Protein AF-A0A4Q2XPN9-F1 (afdb_monomer_lite)

Secondary structure (DSSP, 8-state):
-PPPP-PPP-----S--SSHHHHHHHHTTTTS-------TTHHHHHHTGGGGTT--SHHHHHHHHHHHH--GGGHHHHHHHHHHHHHSTTS----TTHHHHHHHHHHHHHHHHHHHHHHHHHH-HHHHHHHHHT-TT-HHHHHHHHHHHHTT-HHHHHHHHHTS-HHHHHHHHHHHHHHHHHH-HHHHHHHHHHH-PPPPSSHHHHHHHHHHHHH-HHHHHHHHHHHHHTT--TTSS-SPPHHHHHHHHHHHHHHHHHH-HHHHHHHHHHS-HHHHHHHHHHHHHHHHHH-GGGGTTTGGGGS--

Radius of gyration: 23.93 Å; chains: 1; bounding box: 49×66×64 Å

pLDDT: mean 77.05, std 22.09, range [27.45, 98.12]

Sequence (305 aa):
MLLPLLAVPLAAVAGYYGGQEQRRHRAAALSGAGSKPGSSVEEHARAAAPALKYASTGHVKKWADRLRNCTVEELPGLFAEIRALWGGPDAPGGGADSDIRTLAIHREHATALRLLCARWAELDAPGGLAFFMKREDGVNGRSWLLTEWALRDPQAAYEAVLKLPEKDRREELFSVGCQLMEEGNKAFLAWFRIARRPFPSGGLEERFWSSFAAEHPDELLALGTEMIGGRKTADGENGPQPGQLDFLYSLLGGTLGEKDMDKALAWAKEQPDTVRGQALTGVLKVLAATAPERIVDHLSLLKPK

Structure (mmCIF, N/CA/C/O backbone):
data_AF-A0A4Q2XPN9-F1
#
_entry.id   AF-A0A4Q2XPN9-F1
#
loop_
_atom_site.group_PDB
_atom_site.id
_atom_site.type_symbol
_atom_site.label_atom_id
_atom_site.label_alt_id
_atom_site.label_comp_id
_atom_site.label_asym_id
_atom_site.label_entity_id
_atom_site.label_seq_id
_atom_site.pdbx_PDB_ins_code
_atom_site.Cartn_x
_atom_site.Cartn_y
_atom_site.Cartn_z
_atom_site.occupancy
_atom_site.B_iso_or_equiv
_atom_site.auth_seq_id
_atom_site.auth_comp_id
_atom_site.auth_asym_id
_atom_site.auth_atom_id
_atom_site.pdbx_PDB_model_num
ATOM 1 N N . MET A 1 1 ? -16.408 46.965 26.802 1.00 40.47 1 MET A N 1
ATOM 2 C CA . MET A 1 1 ? -15.128 46.259 26.585 1.00 40.47 1 MET A CA 1
ATOM 3 C C . MET A 1 1 ? -15.409 45.091 25.656 1.00 40.47 1 MET A C 1
ATOM 5 O O . MET A 1 1 ? -16.028 44.128 26.079 1.00 40.47 1 MET A O 1
ATOM 9 N N . LEU A 1 2 ? -15.099 45.269 24.371 1.00 30.56 2 LEU A N 1
ATOM 10 C CA . LEU A 1 2 ? -15.416 44.358 23.267 1.00 30.56 2 LEU A CA 1
ATOM 11 C C . LEU A 1 2 ? -14.153 43.565 22.896 1.00 30.56 2 LEU A C 1
ATOM 13 O O . LEU A 1 2 ? -13.102 44.164 22.681 1.00 30.56 2 LEU A O 1
ATOM 17 N N . LEU A 1 3 ? -14.267 42.237 22.854 1.00 30.30 3 LEU A N 1
ATOM 18 C CA . LEU A 1 3 ? -13.241 41.296 22.388 1.00 30.30 3 LEU A CA 1
ATOM 19 C C . LEU A 1 3 ? -13.270 41.200 20.851 1.00 30.30 3 LEU A C 1
ATOM 21 O O . LEU A 1 3 ? -14.366 41.105 20.294 1.00 30.30 3 LEU A O 1
ATOM 25 N N . PRO A 1 4 ? -12.121 41.174 20.148 1.00 42.44 4 PRO A N 1
ATOM 26 C CA . PRO A 1 4 ? -12.105 40.940 18.713 1.00 42.44 4 PRO A CA 1
ATOM 27 C C . PRO A 1 4 ? -12.097 39.438 18.390 1.00 42.44 4 PRO A C 1
ATOM 29 O O . PRO A 1 4 ? -11.291 38.666 18.909 1.00 42.44 4 PRO A O 1
ATOM 32 N N . LEU A 1 5 ? -13.008 39.057 17.493 1.00 30.45 5 LEU A N 1
ATOM 33 C CA . LEU A 1 5 ? -13.051 37.787 16.770 1.00 30.45 5 LEU A CA 1
ATOM 34 C C . LEU A 1 5 ? -11.815 37.645 15.868 1.00 30.45 5 LEU A C 1
ATOM 36 O O . LEU A 1 5 ? -11.566 38.495 15.013 1.00 30.45 5 LEU A O 1
ATOM 40 N N . LEU A 1 6 ? -11.072 36.549 16.024 1.00 29.98 6 LEU A N 1
ATOM 41 C CA . LEU A 1 6 ? -10.040 36.122 15.080 1.00 29.98 6 LEU A CA 1
ATOM 42 C C . LEU A 1 6 ? -10.704 35.450 13.873 1.00 29.98 6 LEU A C 1
ATOM 44 O O . LEU A 1 6 ? -11.243 34.350 13.977 1.00 29.98 6 LEU A O 1
ATOM 48 N N . ALA A 1 7 ? -10.647 36.121 12.725 1.00 28.92 7 ALA A N 1
ATOM 49 C CA . ALA A 1 7 ? -10.912 35.529 11.422 1.00 28.92 7 ALA A CA 1
ATOM 50 C C . ALA A 1 7 ? -9.648 34.798 10.937 1.00 28.92 7 ALA A C 1
ATOM 52 O O . ALA A 1 7 ? -8.585 35.405 10.819 1.00 28.92 7 ALA A O 1
ATOM 53 N N . VAL A 1 8 ? -9.764 33.502 10.647 1.00 27.78 8 VAL A N 1
ATOM 54 C CA . VAL A 1 8 ? -8.724 32.712 9.970 1.00 27.78 8 VAL A CA 1
ATOM 55 C C . VAL A 1 8 ? -9.088 32.634 8.483 1.00 27.78 8 VAL A C 1
ATOM 57 O O . VAL A 1 8 ? -10.203 32.212 8.172 1.00 27.78 8 VAL A O 1
ATOM 60 N N . PRO A 1 9 ? -8.209 33.030 7.545 1.00 28.83 9 PRO A N 1
ATOM 61 C CA . PRO A 1 9 ? -8.523 32.950 6.126 1.00 28.83 9 PRO A CA 1
ATOM 62 C C . PRO A 1 9 ? -8.357 31.518 5.593 1.00 28.83 9 PRO A C 1
ATOM 64 O O . PRO A 1 9 ? -7.280 30.926 5.654 1.00 28.83 9 PRO A O 1
ATOM 67 N N . LEU A 1 10 ? -9.441 30.984 5.021 1.00 29.36 10 LEU A N 1
ATOM 68 C CA . LEU A 1 10 ? -9.455 29.810 4.146 1.00 29.36 10 LEU A CA 1
ATOM 69 C C . LEU A 1 10 ? -8.810 30.178 2.800 1.00 29.36 10 LEU A C 1
ATOM 71 O O . LEU A 1 10 ? -9.461 30.764 1.939 1.00 29.36 10 LEU A O 1
ATOM 75 N N . ALA A 1 11 ? -7.540 29.827 2.606 1.00 27.45 11 ALA A N 1
ATOM 76 C CA . ALA A 1 11 ? -6.900 29.863 1.291 1.00 27.45 11 ALA A CA 1
ATOM 77 C C . ALA A 1 11 ? -5.681 28.927 1.243 1.00 27.45 11 ALA A C 1
ATOM 79 O O . ALA A 1 11 ? -4.551 29.392 1.311 1.00 27.45 11 ALA A O 1
ATOM 80 N N . ALA A 1 12 ? -5.904 27.609 1.144 1.00 29.64 12 ALA A N 1
ATOM 81 C CA . ALA A 1 12 ? -4.873 26.644 0.729 1.00 29.64 12 ALA A CA 1
ATOM 82 C C . ALA A 1 12 ? -5.453 25.245 0.423 1.00 29.64 12 ALA A C 1
ATOM 84 O O . ALA A 1 12 ? -5.064 24.270 1.053 1.00 29.64 12 ALA A O 1
ATOM 85 N N . VAL A 1 13 ? -6.377 25.110 -0.538 1.00 28.31 13 VAL A N 1
ATOM 86 C CA . VAL A 1 13 ? -6.649 23.809 -1.193 1.00 28.31 13 VAL A CA 1
ATOM 87 C C . VAL A 1 13 ? -7.021 24.052 -2.658 1.00 28.31 13 VAL A C 1
ATOM 89 O O . VAL A 1 13 ? -8.176 23.958 -3.059 1.00 28.31 13 VAL A O 1
ATOM 92 N N . ALA A 1 14 ? -6.030 24.399 -3.473 1.00 29.47 14 ALA A N 1
ATOM 93 C CA . ALA A 1 14 ? -6.155 24.396 -4.926 1.00 29.47 14 ALA A CA 1
ATOM 94 C C . ALA A 1 14 ? -4.912 23.715 -5.500 1.00 29.47 14 ALA A C 1
ATOM 96 O O . ALA A 1 14 ? -3.869 24.341 -5.651 1.00 29.47 14 ALA A O 1
ATOM 97 N N . GLY A 1 15 ? -5.012 22.407 -5.751 1.00 33.25 15 GLY A N 1
ATOM 98 C CA . GLY A 1 15 ? -3.938 21.664 -6.406 1.00 33.25 15 GLY A CA 1
ATOM 99 C C . GLY A 1 15 ? -3.902 20.165 -6.134 1.00 33.25 15 GLY A C 1
ATOM 100 O O . GLY A 1 15 ? -2.848 19.686 -5.752 1.00 33.25 15 GLY A O 1
ATOM 101 N N . TYR A 1 16 ? -5.007 19.423 -6.310 1.00 39.94 16 TYR A N 1
ATOM 102 C CA . TYR A 1 16 ? -4.955 17.981 -6.631 1.00 39.94 16 TYR A CA 1
ATOM 103 C C . TYR A 1 16 ? -6.349 17.435 -7.012 1.00 39.94 16 TYR A C 1
ATOM 105 O O . TYR A 1 16 ? -7.045 16.845 -6.192 1.00 39.94 16 TYR A O 1
ATOM 113 N N . TYR A 1 17 ? -6.802 17.661 -8.252 1.00 31.09 17 TYR A N 1
ATOM 114 C CA . TYR A 1 17 ? -8.148 17.254 -8.716 1.00 31.09 17 TYR A CA 1
ATOM 115 C C . TYR A 1 17 ? -8.166 16.115 -9.758 1.00 31.09 17 TYR A C 1
ATOM 117 O O . TYR A 1 17 ? -9.176 15.893 -10.415 1.00 31.09 17 TYR A O 1
ATOM 125 N N . GLY A 1 18 ? -7.086 15.339 -9.903 1.00 35.91 18 GLY A N 1
ATOM 126 C CA . GLY A 1 18 ? -7.001 14.293 -10.940 1.00 35.91 18 GLY A CA 1
ATOM 127 C C . GLY A 1 18 ? -7.663 12.939 -10.621 1.00 35.91 18 GLY A C 1
ATOM 128 O O . GLY A 1 18 ? -7.982 12.196 -11.544 1.00 35.91 18 GLY A O 1
ATOM 129 N N . GLY A 1 19 ? -7.872 12.591 -9.344 1.00 36.09 19 GLY A N 1
ATOM 130 C CA . GLY A 1 19 ? -8.179 11.202 -8.946 1.00 36.09 19 GLY A CA 1
ATOM 131 C C . GLY A 1 19 ? -9.662 10.831 -8.776 1.00 36.09 19 GLY A C 1
ATOM 132 O O . GLY A 1 19 ? -9.997 9.649 -8.721 1.00 36.09 19 GLY A O 1
ATOM 133 N N . GLN A 1 20 ? -10.574 11.804 -8.675 1.00 36.50 20 GLN A N 1
ATOM 134 C CA . GLN A 1 20 ? -11.993 11.545 -8.359 1.00 36.50 20 GLN A CA 1
ATOM 135 C C . GLN A 1 20 ? -12.825 11.130 -9.589 1.00 36.50 20 GLN A C 1
ATOM 137 O O . GLN A 1 20 ? -13.663 10.232 -9.486 1.00 36.50 20 GLN A O 1
ATOM 142 N N . GLU A 1 21 ? -12.562 11.693 -10.775 1.00 35.84 21 GLU A N 1
ATOM 143 C CA . GLU A 1 21 ? -13.269 11.299 -12.009 1.00 35.84 21 GLU A CA 1
ATOM 144 C C . GLU A 1 21 ? -12.933 9.865 -12.456 1.00 35.84 21 GLU A C 1
ATOM 146 O O . GLU A 1 21 ? -13.802 9.151 -12.960 1.00 35.84 21 GLU A O 1
ATOM 151 N N . GLN A 1 22 ? -11.713 9.385 -12.182 1.00 43.25 22 GLN A N 1
ATOM 152 C CA . GLN A 1 22 ? -11.304 8.003 -12.469 1.00 43.25 22 GLN A CA 1
ATOM 153 C C . GLN A 1 22 ? -12.163 6.956 -11.736 1.00 43.25 22 GLN A C 1
ATOM 155 O O . GLN A 1 22 ? -12.438 5.893 -12.298 1.00 43.25 22 GLN A O 1
ATOM 160 N N . ARG A 1 23 ? -12.631 7.247 -10.512 1.00 48.97 23 ARG A N 1
ATOM 161 C CA . ARG A 1 23 ? -13.399 6.289 -9.694 1.00 48.97 23 ARG A CA 1
ATOM 162 C C . ARG A 1 23 ? -14.824 6.090 -10.212 1.00 48.97 23 ARG A C 1
ATOM 164 O O . ARG A 1 23 ? -15.303 4.957 -10.264 1.00 48.97 23 ARG A O 1
ATOM 171 N N . ARG A 1 24 ? -15.474 7.160 -10.688 1.00 39.53 24 ARG A N 1
ATOM 172 C CA . ARG A 1 24 ? -16.847 7.096 -11.229 1.00 39.53 24 ARG A CA 1
ATOM 173 C C . ARG A 1 24 ? -16.938 6.269 -12.513 1.00 39.53 24 ARG A C 1
ATOM 175 O O . ARG A 1 24 ? -17.888 5.511 -12.682 1.00 39.53 24 ARG A O 1
ATOM 182 N N . HIS A 1 25 ? -15.932 6.343 -13.386 1.00 35.69 25 HIS A N 1
ATOM 183 C CA . HIS A 1 25 ? -15.928 5.571 -14.633 1.00 35.69 25 HIS A CA 1
ATOM 184 C C . HIS A 1 25 ? -15.565 4.088 -14.447 1.00 35.69 25 HIS A C 1
ATOM 186 O O . HIS A 1 25 ? -15.980 3.260 -15.256 1.00 35.69 25 HIS A O 1
ATOM 192 N N . ARG A 1 26 ? -14.825 3.729 -13.387 1.00 39.72 26 ARG A N 1
ATOM 193 C CA . ARG A 1 26 ? -14.411 2.339 -13.116 1.00 39.72 26 ARG A CA 1
ATOM 194 C C . ARG A 1 26 ? -15.532 1.512 -12.471 1.00 39.72 26 ARG A C 1
ATOM 196 O O . ARG A 1 26 ? -15.719 0.362 -12.855 1.00 39.72 26 ARG A O 1
ATOM 203 N N . ALA A 1 27 ? -16.332 2.113 -11.584 1.00 34.59 27 ALA A N 1
ATOM 204 C CA . ALA A 1 27 ? -17.493 1.455 -10.972 1.00 34.59 27 ALA A CA 1
ATOM 205 C C . ALA A 1 27 ? -18.595 1.107 -11.996 1.00 34.59 27 ALA A C 1
ATOM 207 O O . ALA A 1 27 ? -19.228 0.061 -11.891 1.00 34.59 27 ALA A O 1
ATOM 208 N N . ALA A 1 28 ? -18.773 1.932 -13.034 1.00 37.09 28 ALA A N 1
ATOM 209 C CA . ALA A 1 28 ? -19.749 1.681 -14.097 1.00 37.09 28 ALA A CA 1
ATOM 210 C C . ALA A 1 28 ? -19.346 0.548 -15.066 1.00 37.09 28 ALA A C 1
ATOM 212 O O . ALA A 1 28 ? -20.206 -0.019 -15.730 1.00 37.09 28 ALA A O 1
ATOM 213 N N . ALA A 1 29 ? -18.055 0.205 -15.158 1.00 38.19 29 ALA A N 1
ATOM 214 C CA . ALA A 1 29 ? -17.559 -0.822 -16.080 1.00 38.19 29 ALA A CA 1
ATOM 215 C C . ALA A 1 29 ? -17.595 -2.248 -15.494 1.00 38.19 29 ALA A C 1
ATOM 217 O O . ALA A 1 29 ? -17.576 -3.219 -16.246 1.00 38.19 29 ALA A O 1
ATOM 218 N N . LEU A 1 30 ? -17.651 -2.388 -14.165 1.00 35.84 30 LEU A N 1
ATOM 219 C CA . LEU A 1 30 ? -17.586 -3.684 -13.475 1.00 35.84 30 LEU A CA 1
ATOM 220 C C . LEU A 1 30 ? -18.955 -4.354 -13.264 1.00 35.84 30 LEU A C 1
ATOM 222 O O . LEU A 1 30 ? -19.002 -5.507 -12.849 1.00 35.84 30 LEU A O 1
ATOM 226 N N . SER A 1 31 ? -20.068 -3.690 -13.590 1.00 40.16 31 SER A N 1
ATOM 227 C CA . SER A 1 31 ? -21.420 -4.245 -13.417 1.00 40.16 31 SER A CA 1
ATOM 228 C C . SER A 1 31 ? -21.893 -5.166 -14.556 1.00 40.16 31 SER A C 1
ATOM 230 O O . SER A 1 31 ? -23.024 -5.644 -14.504 1.00 40.16 31 SER A O 1
ATOM 232 N N . GLY A 1 32 ? -21.068 -5.432 -15.582 1.00 37.50 32 GLY A N 1
ATOM 233 C CA . GLY A 1 32 ? -21.545 -6.023 -16.843 1.00 37.50 32 GLY A CA 1
ATOM 234 C C . GLY A 1 32 ? -20.889 -7.308 -17.365 1.00 37.50 32 GLY A C 1
ATOM 235 O O . GLY A 1 32 ? -21.309 -7.774 -18.420 1.00 37.50 32 GLY A O 1
ATOM 236 N N . ALA A 1 33 ? -19.881 -7.901 -16.716 1.00 37.88 33 ALA A N 1
ATOM 237 C CA . ALA A 1 33 ? -19.099 -8.977 -17.348 1.00 37.88 33 ALA A CA 1
ATOM 238 C C . ALA A 1 33 ? -19.219 -10.336 -16.633 1.00 37.88 33 ALA A C 1
ATOM 240 O O . ALA A 1 33 ? -18.539 -10.598 -15.644 1.00 37.88 33 ALA A O 1
ATOM 241 N N . GLY A 1 34 ? -20.067 -11.216 -17.178 1.00 35.12 34 GLY A N 1
ATOM 242 C CA . GLY A 1 34 ? -20.094 -12.648 -16.863 1.00 35.12 34 GLY A CA 1
ATOM 243 C C . GLY A 1 34 ? -18.869 -13.374 -17.433 1.00 35.12 34 GLY A C 1
ATOM 244 O O . GLY A 1 34 ? -18.470 -13.142 -18.575 1.00 35.12 34 GLY A O 1
ATOM 245 N N . SER A 1 35 ? -18.261 -14.237 -16.622 1.00 34.03 35 SER A N 1
ATOM 246 C CA . SER A 1 35 ? -16.961 -14.866 -16.860 1.00 34.03 35 SER A CA 1
ATOM 247 C C . SER A 1 35 ? -17.031 -16.137 -17.723 1.00 34.03 35 SER A C 1
ATOM 249 O O . SER A 1 35 ? -17.883 -17.005 -17.533 1.00 34.03 35 SER A O 1
ATOM 251 N N . LYS A 1 36 ? -16.067 -16.280 -18.643 1.00 35.94 36 LYS A N 1
ATOM 252 C CA . LYS A 1 36 ? -15.624 -17.566 -19.210 1.00 35.94 36 LYS A CA 1
ATOM 253 C C . LYS A 1 36 ? -14.143 -17.771 -18.862 1.00 35.94 36 LYS A C 1
ATOM 255 O O . LYS A 1 36 ? -13.391 -16.804 -18.954 1.00 35.94 36 LYS A O 1
ATOM 260 N N . PRO A 1 37 ? -13.708 -18.991 -18.501 1.00 36.41 37 PRO A N 1
ATOM 261 C CA . PRO A 1 37 ? -12.323 -19.254 -18.135 1.00 36.41 37 PRO A CA 1
ATOM 262 C C . PRO A 1 37 ? -11.489 -19.612 -19.373 1.00 36.41 37 PRO A C 1
ATOM 264 O O . PRO A 1 37 ? -11.788 -20.582 -20.068 1.00 36.41 37 PRO A O 1
ATOM 267 N N . GLY A 1 38 ? -10.429 -18.845 -19.635 1.00 37.62 38 GLY A N 1
ATOM 268 C CA . GLY A 1 38 ? -9.402 -19.211 -20.611 1.00 37.62 38 GLY A CA 1
ATOM 269 C C . GLY A 1 38 ? -8.515 -18.046 -21.058 1.00 37.62 38 GLY A C 1
ATOM 270 O O . GLY A 1 38 ? -8.958 -17.222 -21.851 1.00 37.62 38 GLY A O 1
ATOM 271 N N . SER A 1 39 ? -7.247 -18.078 -20.616 1.00 36.88 39 SER A N 1
ATOM 272 C CA . SER A 1 39 ? -6.033 -17.389 -21.126 1.00 36.88 39 SER A CA 1
ATOM 273 C C . SER A 1 39 ? -5.390 -16.337 -20.199 1.00 36.88 39 SER A C 1
ATOM 275 O O . SER A 1 39 ? -5.505 -15.127 -20.364 1.00 36.88 39 SER A O 1
ATOM 277 N N . SER A 1 40 ? -4.576 -16.818 -19.253 1.00 47.22 40 SER A N 1
ATOM 278 C CA . SER A 1 40 ? -3.873 -15.994 -18.261 1.00 47.22 40 SER A CA 1
ATOM 279 C C . SER A 1 40 ? -2.688 -15.179 -18.801 1.00 47.22 40 SER A C 1
ATOM 281 O O . SER A 1 40 ? -2.001 -14.565 -18.005 1.00 47.22 40 SER A O 1
ATOM 283 N N . VAL A 1 41 ? -2.396 -15.140 -20.101 1.00 37.28 41 VAL A N 1
ATOM 284 C CA . VAL A 1 41 ? -1.283 -14.318 -20.634 1.00 37.28 41 VAL A CA 1
ATOM 285 C C . VAL A 1 41 ? -1.818 -13.106 -21.397 1.00 37.28 41 VAL A C 1
ATOM 287 O O . VAL A 1 41 ? -1.389 -11.981 -21.151 1.00 37.28 41 VAL A O 1
ATOM 290 N N . GLU A 1 42 ? -2.844 -13.295 -22.229 1.00 36.34 42 GLU A N 1
ATOM 291 C CA . GLU A 1 42 ? -3.541 -12.184 -22.891 1.00 36.34 42 GLU A CA 1
ATOM 292 C C . GLU A 1 42 ? -4.360 -11.342 -21.905 1.00 36.34 42 GLU A C 1
ATOM 294 O O . GLU A 1 42 ? -4.462 -10.125 -22.065 1.00 36.34 42 GLU A O 1
ATOM 299 N N . GLU A 1 43 ? -4.896 -11.956 -20.846 1.00 40.22 43 GLU A N 1
ATOM 300 C CA . GLU A 1 43 ? -5.648 -11.248 -19.808 1.00 40.22 43 GLU A CA 1
ATOM 301 C C . GLU A 1 43 ? -4.750 -10.316 -18.973 1.00 40.22 43 GLU A C 1
ATOM 303 O O . GLU A 1 43 ? -5.153 -9.194 -18.664 1.00 40.22 43 GLU A O 1
ATOM 308 N N . HIS A 1 44 ? -3.493 -10.705 -18.716 1.00 36.75 44 HIS A N 1
ATOM 309 C CA . HIS A 1 44 ? -2.519 -9.858 -18.013 1.00 36.75 44 HIS A CA 1
ATOM 310 C C . HIS A 1 44 ? -1.966 -8.741 -18.915 1.00 36.75 44 HIS A C 1
ATOM 312 O O . HIS A 1 44 ? -1.881 -7.595 -18.475 1.00 36.75 44 HIS A O 1
ATOM 318 N N . ALA A 1 45 ? -1.708 -9.015 -20.201 1.00 34.91 45 ALA A N 1
ATOM 319 C CA . ALA A 1 45 ? -1.350 -7.972 -21.172 1.00 34.91 45 ALA A CA 1
ATOM 320 C C . ALA A 1 45 ? -2.493 -6.952 -21.382 1.00 34.91 45 ALA A C 1
ATOM 322 O O . ALA A 1 45 ? -2.255 -5.757 -21.574 1.00 34.91 45 ALA A O 1
ATOM 323 N N . ARG A 1 46 ? -3.756 -7.396 -21.293 1.00 39.97 46 ARG A N 1
ATOM 324 C CA . ARG A 1 46 ? -4.942 -6.525 -21.342 1.00 39.97 46 ARG A CA 1
ATOM 325 C C . ARG A 1 46 ? -5.150 -5.752 -20.027 1.00 39.97 46 ARG A C 1
ATOM 327 O O . ARG A 1 46 ? -5.653 -4.631 -20.074 1.00 39.97 46 ARG A O 1
ATOM 334 N N . ALA A 1 47 ? -4.709 -6.281 -18.883 1.00 39.41 47 ALA A N 1
ATOM 335 C CA . ALA A 1 47 ? -4.738 -5.594 -17.588 1.00 39.41 47 ALA A CA 1
ATOM 336 C C . ALA A 1 47 ? -3.715 -4.444 -17.468 1.00 39.41 47 ALA A C 1
ATOM 338 O O . ALA A 1 47 ? -3.961 -3.513 -16.705 1.00 39.41 47 ALA A O 1
ATOM 339 N N . ALA A 1 48 ? -2.637 -4.443 -18.264 1.00 39.09 48 ALA A N 1
ATOM 340 C CA . ALA A 1 48 ? -1.689 -3.323 -18.376 1.00 39.09 48 ALA A CA 1
ATOM 341 C C . ALA A 1 48 ? -2.219 -2.135 -19.221 1.00 39.09 48 ALA A C 1
ATOM 343 O O . ALA A 1 48 ? -1.649 -1.042 -19.221 1.00 39.09 48 ALA A O 1
ATOM 344 N N . ALA A 1 49 ? -3.346 -2.306 -19.924 1.00 37.12 49 ALA A N 1
ATOM 345 C CA . ALA A 1 49 ? -3.942 -1.288 -20.794 1.00 37.12 49 ALA A CA 1
ATOM 346 C C . ALA A 1 49 ? -4.396 0.035 -20.120 1.00 37.12 49 ALA A C 1
ATOM 348 O O . ALA A 1 49 ? -4.385 1.061 -20.807 1.00 37.12 49 ALA A O 1
ATOM 349 N N . PRO A 1 50 ? -4.783 0.104 -18.826 1.00 42.28 50 PRO A N 1
ATOM 350 C CA . PRO A 1 50 ? -5.178 1.363 -18.189 1.00 42.28 50 PRO A CA 1
ATOM 351 C C . PRO A 1 50 ? -4.051 2.406 -18.132 1.00 42.28 50 PRO A C 1
ATOM 353 O O . PRO A 1 50 ? -4.334 3.596 -18.278 1.00 42.28 50 PRO A O 1
ATOM 356 N N . ALA A 1 51 ? -2.787 1.976 -18.022 1.00 43.06 51 ALA A N 1
ATOM 357 C CA . ALA A 1 51 ? -1.621 2.868 -18.020 1.00 43.06 51 ALA A CA 1
ATOM 358 C C . ALA A 1 51 ? -1.432 3.612 -19.361 1.00 43.06 51 ALA A C 1
ATOM 360 O O . ALA A 1 51 ? -0.821 4.678 -19.410 1.00 43.06 51 ALA A O 1
ATOM 361 N N . LEU A 1 52 ? -2.016 3.100 -20.451 1.00 44.75 52 LEU A N 1
ATOM 362 C CA . LEU A 1 52 ? -1.901 3.658 -21.803 1.00 44.75 52 LEU A CA 1
ATOM 363 C C . LEU A 1 52 ? -2.973 4.704 -22.153 1.00 44.75 52 LEU A C 1
ATOM 365 O O . LEU A 1 52 ? -2.870 5.361 -23.189 1.00 44.75 52 LEU A O 1
ATOM 369 N N . LYS A 1 53 ? -4.001 4.893 -21.314 1.00 45.28 53 LYS A N 1
ATOM 370 C CA . LYS A 1 53 ? -5.163 5.748 -21.635 1.00 45.28 53 LYS A CA 1
ATOM 371 C C . LYS A 1 53 ? -4.866 7.260 -21.592 1.00 45.28 53 LYS A C 1
ATOM 373 O O . LYS A 1 53 ? -5.695 8.049 -22.035 1.00 45.28 53 LYS A O 1
ATOM 378 N N . TYR A 1 54 ? -3.695 7.667 -21.095 1.00 46.19 54 TYR A N 1
ATOM 379 C CA . TYR A 1 54 ? -3.323 9.073 -20.847 1.00 46.19 54 TYR A CA 1
ATOM 380 C C . TYR A 1 54 ? -2.311 9.661 -21.846 1.00 46.19 54 TYR A C 1
ATOM 382 O O . TYR A 1 54 ? -1.847 10.786 -21.680 1.00 46.19 54 TYR A O 1
ATOM 390 N N . ALA A 1 55 ? -1.994 8.923 -22.907 1.00 48.31 55 ALA A N 1
ATOM 391 C CA . ALA A 1 55 ? -1.066 9.311 -23.962 1.00 48.31 55 ALA A CA 1
ATOM 392 C C . ALA A 1 55 ? -1.723 10.249 -25.001 1.00 48.31 55 ALA A C 1
ATOM 394 O O . ALA A 1 55 ? -2.089 9.806 -26.088 1.00 48.31 55 ALA A O 1
ATOM 395 N N . SER A 1 56 ? -1.916 11.536 -24.690 1.00 49.41 56 SER A N 1
ATOM 396 C CA . SER A 1 56 ? -2.564 12.490 -25.617 1.00 49.41 56 SER A CA 1
ATOM 397 C C . SER A 1 56 ? -1.642 13.068 -26.700 1.00 49.41 56 SER A C 1
ATOM 399 O O . SER A 1 56 ? -2.103 13.849 -27.529 1.00 49.41 56 SER A O 1
ATOM 401 N N . THR A 1 57 ? -0.361 12.688 -26.743 1.00 64.19 57 THR A N 1
ATOM 402 C CA . THR A 1 57 ? 0.562 13.080 -27.818 1.00 64.19 57 THR A CA 1
ATOM 403 C C . THR A 1 57 ? 0.919 11.883 -28.697 1.00 64.19 57 THR A C 1
ATOM 405 O O . THR A 1 57 ? 1.096 10.758 -28.223 1.00 64.19 57 THR A O 1
ATOM 408 N N . GLY A 1 58 ? 1.032 12.106 -30.013 1.00 72.31 58 GLY A N 1
ATOM 409 C CA . GLY A 1 58 ? 1.390 11.053 -30.977 1.00 72.31 58 GLY A CA 1
ATOM 410 C C . GLY A 1 58 ? 2.709 10.339 -30.645 1.00 72.31 58 GLY A C 1
ATOM 411 O O . GLY A 1 58 ? 2.878 9.170 -30.989 1.00 72.31 58 GLY A O 1
ATOM 412 N N . HIS A 1 59 ? 3.606 11.006 -29.909 1.00 72.69 59 HIS A N 1
ATOM 413 C CA . HIS A 1 59 ? 4.863 10.442 -29.425 1.00 72.69 59 HIS A CA 1
ATOM 414 C C . HIS A 1 59 ? 4.648 9.309 -28.417 1.00 72.69 59 HIS A C 1
ATOM 416 O O . HIS A 1 59 ? 5.194 8.226 -28.614 1.00 72.69 59 HIS A O 1
ATOM 422 N N . VAL A 1 60 ? 3.817 9.501 -27.384 1.00 75.12 60 VAL A N 1
ATOM 423 C CA . VAL A 1 60 ? 3.585 8.457 -26.368 1.00 75.12 60 VAL A CA 1
ATOM 424 C C . VAL A 1 60 ? 2.898 7.236 -26.986 1.00 75.12 60 VAL A C 1
ATOM 426 O O . VAL A 1 60 ? 3.251 6.105 -26.659 1.00 75.12 60 VAL A O 1
ATOM 429 N N . LYS A 1 61 ? 1.986 7.433 -27.949 1.00 80.31 61 LYS A N 1
ATOM 430 C CA . LYS A 1 61 ? 1.377 6.319 -28.693 1.00 80.31 61 LYS A CA 1
ATOM 431 C C . LYS A 1 61 ? 2.417 5.518 -29.487 1.00 80.31 61 LYS A C 1
ATOM 433 O O . LYS A 1 61 ? 2.450 4.297 -29.373 1.00 80.31 61 LYS A O 1
ATOM 438 N N . LYS A 1 62 ? 3.295 6.196 -30.237 1.00 83.75 62 LYS A N 1
ATOM 439 C CA . LYS A 1 62 ? 4.388 5.545 -30.981 1.00 83.75 62 LYS A CA 1
ATOM 440 C C . LYS A 1 62 ? 5.310 4.755 -30.044 1.00 83.75 62 LYS A C 1
ATOM 442 O O . LYS A 1 62 ? 5.709 3.640 -30.371 1.00 83.75 62 LYS A O 1
ATOM 447 N N . TRP A 1 63 ? 5.616 5.313 -28.873 1.00 83.62 63 TRP A N 1
ATOM 448 C CA . TRP A 1 63 ? 6.405 4.637 -27.843 1.00 83.62 63 TRP A CA 1
ATOM 449 C C . TRP A 1 63 ? 5.707 3.404 -27.287 1.00 83.62 63 TRP A C 1
ATOM 451 O O . TRP A 1 63 ? 6.323 2.348 -27.212 1.00 83.62 63 TRP A O 1
ATOM 461 N N . ALA A 1 64 ? 4.423 3.511 -26.962 1.00 81.25 64 ALA A N 1
ATOM 462 C CA . ALA A 1 64 ? 3.625 2.381 -26.516 1.00 81.25 64 ALA A CA 1
ATOM 463 C C . ALA A 1 64 ? 3.593 1.244 -27.548 1.00 81.25 64 ALA A C 1
ATOM 465 O O . ALA A 1 64 ? 3.759 0.081 -27.188 1.00 81.25 64 ALA A O 1
ATOM 466 N N . ASP A 1 65 ? 3.413 1.571 -28.831 1.00 85.94 65 ASP A N 1
ATOM 467 C CA . ASP A 1 65 ? 3.439 0.592 -29.924 1.00 85.94 65 ASP A CA 1
ATOM 468 C C . ASP A 1 65 ? 4.797 -0.107 -30.039 1.00 85.94 65 ASP A C 1
ATOM 470 O O . ASP A 1 65 ? 4.855 -1.323 -30.229 1.00 85.94 65 ASP A O 1
ATOM 474 N N . ARG A 1 66 ? 5.893 0.638 -29.878 1.00 89.62 66 ARG A N 1
ATOM 475 C CA . ARG A 1 66 ? 7.242 0.069 -29.915 1.00 89.62 66 ARG A CA 1
ATOM 476 C C . ARG A 1 66 ? 7.541 -0.785 -28.684 1.00 89.62 66 ARG A C 1
ATOM 478 O O . ARG A 1 66 ? 8.019 -1.902 -28.835 1.00 89.62 66 ARG A O 1
ATOM 485 N N . LEU A 1 67 ? 7.200 -0.306 -27.487 1.00 87.69 67 LEU A N 1
ATOM 486 C CA . LEU A 1 67 ? 7.386 -1.038 -26.230 1.00 87.69 67 LEU A CA 1
ATOM 487 C C . LEU A 1 67 ? 6.601 -2.353 -26.211 1.00 87.69 67 LEU A C 1
ATOM 489 O O . LEU A 1 67 ? 7.110 -3.355 -25.720 1.00 87.69 67 LEU A O 1
ATOM 493 N N . ARG A 1 68 ? 5.402 -2.388 -26.804 1.00 86.81 68 ARG A N 1
ATOM 494 C CA . ARG A 1 68 ? 4.617 -3.625 -26.931 1.00 86.81 68 ARG A CA 1
ATOM 495 C C . ARG A 1 68 ? 5.338 -4.735 -27.692 1.00 86.81 68 ARG A C 1
ATOM 497 O O . ARG A 1 68 ? 5.151 -5.902 -27.366 1.00 86.81 68 ARG A O 1
ATOM 504 N N . ASN A 1 69 ? 6.137 -4.370 -28.690 1.00 89.25 69 ASN A N 1
ATOM 505 C CA . ASN A 1 69 ? 6.775 -5.322 -29.597 1.00 89.25 69 ASN A CA 1
ATOM 506 C C . ASN A 1 69 ? 8.266 -5.524 -29.317 1.00 89.25 69 ASN A C 1
ATOM 508 O O . ASN A 1 69 ? 8.896 -6.319 -30.005 1.00 89.25 69 ASN A O 1
ATOM 512 N N . CYS A 1 70 ? 8.828 -4.817 -28.333 1.00 90.06 70 CYS A N 1
ATOM 513 C CA . CYS A 1 70 ? 10.256 -4.894 -28.065 1.00 90.06 70 CYS A CA 1
ATOM 514 C C . CYS A 1 70 ? 10.659 -6.163 -27.304 1.00 90.06 70 CYS A C 1
ATOM 516 O O . CYS A 1 70 ? 9.867 -6.703 -26.510 1.00 90.06 70 CYS A O 1
ATOM 518 N N . THR A 1 71 ? 11.896 -6.601 -27.544 1.00 93.50 71 THR A N 1
ATOM 519 C CA . THR A 1 71 ? 12.574 -7.670 -26.796 1.00 93.50 71 THR A CA 1
ATOM 520 C C . THR A 1 71 ? 13.352 -7.106 -25.604 1.00 93.50 71 THR A C 1
ATOM 522 O O . THR A 1 71 ? 13.540 -5.894 -25.487 1.00 93.50 71 THR A O 1
ATOM 525 N N . VAL A 1 72 ? 13.820 -7.979 -24.704 1.00 89.50 72 VAL A N 1
ATOM 526 C CA . VAL A 1 72 ? 14.604 -7.574 -23.522 1.00 89.50 72 VAL A CA 1
ATOM 527 C C . VAL A 1 72 ? 15.885 -6.838 -23.926 1.00 89.50 72 VAL A C 1
ATOM 529 O O . VAL A 1 72 ? 16.246 -5.834 -23.315 1.00 89.50 72 VAL A O 1
ATOM 532 N N . GLU A 1 73 ? 16.540 -7.288 -24.996 1.00 93.75 73 GLU A N 1
ATOM 533 C CA . GLU A 1 73 ? 17.793 -6.726 -25.506 1.00 93.75 73 GLU A CA 1
ATOM 534 C C . GLU A 1 73 ? 17.623 -5.296 -26.040 1.00 93.75 73 GLU A C 1
ATOM 536 O O . GLU A 1 73 ? 18.565 -4.502 -26.012 1.00 93.75 73 GLU A O 1
ATOM 541 N N . GLU A 1 74 ? 16.421 -4.944 -26.499 1.00 92.06 74 GLU A N 1
ATOM 542 C CA . GLU A 1 74 ? 16.112 -3.619 -27.041 1.00 92.06 74 GLU A CA 1
ATOM 543 C C . GLU A 1 74 ? 15.788 -2.592 -25.944 1.00 92.06 74 GLU A C 1
ATOM 545 O O . GLU A 1 74 ? 15.932 -1.385 -26.165 1.00 92.06 74 GLU A O 1
ATOM 550 N N . LEU A 1 75 ? 15.385 -3.038 -24.748 1.00 89.19 75 LEU A N 1
ATOM 551 C CA . LEU A 1 75 ? 14.919 -2.163 -23.668 1.00 89.19 75 LEU A CA 1
ATOM 552 C C . LEU A 1 75 ? 15.948 -1.106 -23.220 1.00 89.19 75 LEU A C 1
ATOM 554 O O . LEU A 1 75 ? 15.551 0.053 -23.053 1.00 89.19 75 LEU A O 1
ATOM 558 N N . PRO A 1 76 ? 17.253 -1.417 -23.052 1.00 90.94 76 PRO A N 1
ATOM 559 C CA . PRO A 1 76 ? 18.252 -0.398 -22.729 1.00 90.94 76 PRO A CA 1
ATOM 560 C C . PRO A 1 76 ? 18.381 0.676 -23.819 1.00 90.94 76 PRO A C 1
ATOM 562 O O . PRO A 1 76 ? 18.557 1.856 -23.505 1.00 90.94 76 PRO A O 1
ATOM 565 N N . GLY A 1 77 ? 18.254 0.284 -25.092 1.00 87.44 77 GLY A N 1
ATOM 566 C CA . GLY A 1 77 ? 18.263 1.202 -26.232 1.00 87.44 77 GLY A CA 1
ATOM 567 C C . GLY A 1 77 ? 17.048 2.129 -26.223 1.00 87.44 77 GLY A C 1
ATOM 568 O O . GLY A 1 77 ? 17.199 3.343 -26.335 1.00 87.44 77 GLY A O 1
ATOM 569 N N . LEU A 1 78 ? 15.853 1.581 -25.975 1.00 87.50 78 LEU A N 1
ATOM 570 C CA . LEU A 1 78 ? 14.624 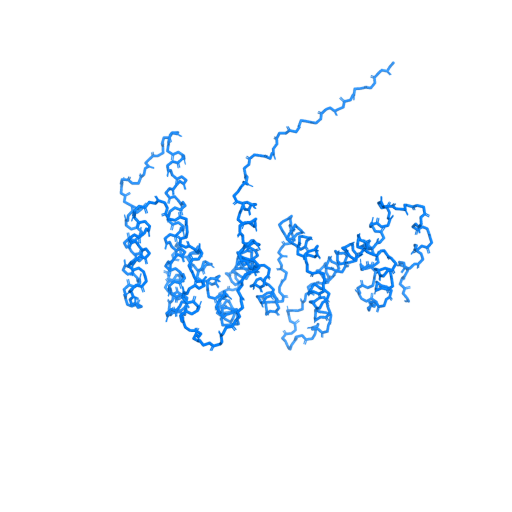2.373 -25.843 1.00 87.50 78 LEU A CA 1
ATOM 571 C C . LEU A 1 78 ? 14.702 3.362 -24.679 1.00 87.50 78 LEU A C 1
ATOM 573 O O . LEU A 1 78 ? 14.281 4.506 -24.826 1.00 87.50 78 LEU A O 1
ATOM 577 N N . PHE A 1 79 ? 15.281 2.961 -23.544 1.00 86.25 79 PHE A N 1
ATOM 578 C CA . PHE A 1 79 ? 15.528 3.882 -22.434 1.00 86.25 79 PHE A CA 1
ATOM 579 C C . PHE A 1 79 ? 16.455 5.033 -22.844 1.00 86.25 79 PHE A C 1
ATOM 581 O O . PHE A 1 79 ? 16.170 6.193 -22.541 1.00 86.25 79 PHE A O 1
ATOM 588 N N . ALA A 1 80 ? 17.558 4.731 -23.537 1.00 86.06 80 ALA A N 1
ATOM 589 C CA . ALA A 1 80 ? 18.501 5.745 -24.000 1.00 86.06 80 ALA A CA 1
ATOM 590 C C . ALA A 1 80 ? 17.841 6.731 -24.974 1.00 86.06 80 ALA A C 1
ATOM 592 O O . ALA A 1 80 ? 18.066 7.934 -24.867 1.00 86.06 80 ALA A O 1
ATOM 593 N N . GLU A 1 81 ? 16.985 6.242 -25.870 1.00 86.75 81 GLU A N 1
ATOM 594 C CA . GLU A 1 81 ? 16.212 7.081 -26.782 1.00 86.75 81 GLU A CA 1
ATOM 595 C C . GLU A 1 81 ? 15.172 7.947 -26.058 1.00 86.75 81 GLU A C 1
ATOM 597 O O . GLU A 1 81 ? 15.090 9.145 -26.333 1.00 86.75 81 GLU A O 1
ATOM 602 N N . ILE A 1 82 ? 14.417 7.377 -25.105 1.00 83.62 82 ILE A N 1
ATOM 603 C CA . ILE A 1 82 ? 13.501 8.144 -24.247 1.00 83.62 82 ILE A CA 1
ATOM 604 C C . ILE A 1 82 ? 14.293 9.258 -23.563 1.00 83.62 82 ILE A C 1
ATOM 606 O O . ILE A 1 82 ? 13.902 10.415 -23.633 1.00 83.62 82 ILE A O 1
ATOM 610 N N . ARG A 1 83 ? 15.452 8.950 -22.974 1.00 81.31 83 ARG A N 1
ATOM 611 C CA . ARG A 1 83 ? 16.294 9.959 -22.326 1.00 81.31 83 ARG A CA 1
ATOM 612 C C . ARG A 1 83 ? 16.797 11.022 -23.308 1.00 81.31 83 ARG A C 1
ATOM 614 O O . ARG A 1 83 ? 16.766 12.203 -22.977 1.00 81.31 83 ARG A O 1
ATOM 621 N N . ALA A 1 84 ? 17.267 10.623 -24.488 1.00 83.69 84 ALA A N 1
ATOM 622 C CA . ALA A 1 84 ? 17.827 11.534 -25.486 1.00 83.69 84 ALA A CA 1
ATOM 623 C C . ALA A 1 84 ? 16.794 12.548 -25.995 1.00 83.69 84 ALA A C 1
ATOM 625 O O . ALA A 1 84 ? 17.133 13.712 -26.188 1.00 83.69 84 ALA A O 1
ATOM 626 N N . LEU A 1 85 ? 15.531 12.133 -26.138 1.00 76.44 85 LEU A N 1
ATOM 627 C CA . LEU A 1 85 ? 14.434 13.027 -26.518 1.00 76.44 85 LEU A CA 1
ATOM 628 C C . LEU A 1 85 ? 14.195 14.160 -25.510 1.00 76.44 85 LEU A C 1
ATOM 630 O O . LEU A 1 85 ? 13.683 15.206 -25.896 1.00 76.44 85 LEU A O 1
ATOM 634 N N . TRP A 1 86 ? 14.563 13.965 -24.242 1.00 72.12 86 TRP A N 1
ATOM 635 C CA . TRP A 1 86 ? 14.216 14.889 -23.158 1.00 72.12 86 TRP A CA 1
ATOM 636 C C . TRP A 1 86 ? 15.426 15.533 -22.465 1.00 72.12 86 TRP A C 1
ATOM 638 O O . TRP A 1 86 ? 15.253 16.492 -21.720 1.00 72.12 86 TRP A O 1
ATOM 648 N N . GLY A 1 87 ? 16.640 15.026 -22.703 1.00 66.62 87 GLY A N 1
ATOM 649 C CA . GLY A 1 87 ? 17.900 15.540 -22.147 1.00 66.62 87 GLY A CA 1
ATOM 650 C C . GLY A 1 87 ? 18.773 16.318 -23.138 1.00 66.62 87 GLY A C 1
ATOM 651 O O . GLY A 1 87 ? 19.916 16.631 -22.810 1.00 66.62 87 GLY A O 1
ATOM 652 N N . GLY A 1 88 ? 18.284 16.580 -24.353 1.00 66.56 88 GLY A N 1
ATOM 653 C CA . GLY A 1 88 ? 19.014 17.351 -25.361 1.00 66.56 88 GLY A CA 1
ATOM 654 C C . GLY A 1 88 ? 19.166 18.838 -24.995 1.00 66.56 88 GLY A C 1
ATOM 655 O O . GLY A 1 88 ? 18.397 19.350 -24.184 1.00 66.56 88 GLY A O 1
ATOM 656 N N . PRO A 1 89 ? 20.124 19.557 -25.612 1.00 52.41 89 PRO A N 1
ATOM 657 C CA . PRO A 1 89 ? 20.343 20.996 -25.403 1.00 52.41 89 PRO A CA 1
ATOM 658 C C . PRO A 1 89 ? 19.126 21.875 -25.752 1.00 52.41 89 PRO A C 1
ATOM 660 O O . PRO A 1 89 ? 19.068 23.020 -25.318 1.00 52.41 89 PRO A O 1
ATOM 663 N N . ASP A 1 90 ? 18.146 21.325 -26.476 1.00 54.34 90 ASP A N 1
ATOM 664 C CA . ASP A 1 90 ? 16.863 21.964 -26.794 1.00 54.34 90 ASP A CA 1
ATOM 665 C C . ASP A 1 90 ? 15.770 21.722 -25.730 1.00 54.34 90 ASP A C 1
ATOM 667 O O . ASP A 1 90 ? 14.613 22.105 -25.930 1.00 54.34 90 ASP A O 1
ATOM 671 N N . ALA A 1 91 ? 16.092 21.078 -24.598 1.00 58.69 91 ALA A N 1
ATOM 672 C CA . ALA A 1 91 ? 15.171 20.980 -23.468 1.00 58.69 91 ALA A CA 1
ATOM 673 C C . ALA A 1 91 ? 14.776 22.404 -23.022 1.00 58.69 91 ALA A C 1
ATOM 675 O O . ALA A 1 91 ? 15.656 23.253 -22.861 1.00 58.69 91 ALA A O 1
ATOM 676 N N . PRO A 1 92 ? 13.472 22.707 -22.867 1.00 54.72 92 PRO A N 1
ATOM 677 C CA . PRO A 1 92 ? 12.995 24.080 -22.743 1.00 54.72 92 PRO A CA 1
ATOM 678 C C . PRO A 1 92 ? 13.651 24.801 -21.561 1.00 54.72 92 PRO A C 1
ATOM 680 O O . PRO A 1 92 ? 13.402 24.487 -20.400 1.00 54.72 92 PRO A O 1
ATOM 683 N N . GLY A 1 93 ? 14.502 25.778 -21.882 1.00 48.66 93 GLY A N 1
ATOM 684 C CA . GLY A 1 93 ? 15.152 26.660 -20.918 1.00 48.66 93 GLY A CA 1
ATOM 685 C C . GLY A 1 93 ? 14.143 27.548 -20.181 1.00 48.66 93 GLY A C 1
ATOM 686 O O . GLY A 1 93 ? 13.192 28.060 -20.775 1.00 48.66 93 GLY A O 1
ATOM 687 N N . GLY A 1 94 ? 14.361 27.716 -18.875 1.00 46.78 94 GLY A N 1
ATOM 688 C CA . GLY A 1 94 ? 13.437 28.320 -17.909 1.00 46.78 94 GLY A CA 1
ATOM 689 C C . GLY A 1 94 ? 13.066 29.791 -18.133 1.00 46.78 94 GLY A C 1
ATOM 690 O O . GLY A 1 94 ? 13.708 30.688 -17.593 1.00 46.78 94 GLY A O 1
ATOM 691 N N . GLY A 1 95 ? 11.968 30.035 -18.852 1.00 53.69 95 GLY A N 1
ATOM 692 C CA . GLY A 1 95 ? 11.161 31.264 -18.759 1.00 53.69 95 GLY A CA 1
ATOM 693 C C . GLY A 1 95 ? 9.834 31.017 -18.022 1.00 53.69 95 GLY A C 1
ATOM 694 O O . GLY A 1 95 ? 9.427 29.877 -17.876 1.00 53.69 95 GLY A O 1
ATOM 695 N N . ALA A 1 96 ? 9.105 32.041 -17.575 1.00 54.28 96 ALA A N 1
ATOM 696 C CA . ALA A 1 96 ? 7.855 31.853 -16.808 1.00 54.28 96 ALA A CA 1
ATOM 697 C C . ALA A 1 96 ? 6.715 31.138 -17.586 1.00 54.28 96 ALA A C 1
ATOM 699 O O . ALA A 1 96 ? 5.907 30.436 -16.988 1.00 54.28 96 ALA A O 1
ATOM 700 N N . ASP A 1 97 ? 6.692 31.221 -18.924 1.00 54.97 97 ASP A N 1
ATOM 701 C CA . ASP A 1 97 ? 5.815 30.399 -19.791 1.00 54.97 97 ASP A CA 1
ATOM 702 C C . ASP A 1 97 ? 6.320 28.949 -19.969 1.00 54.97 97 ASP A C 1
ATOM 704 O O . ASP A 1 97 ? 5.651 28.104 -20.575 1.00 54.97 97 ASP A O 1
ATOM 708 N N . SER A 1 98 ? 7.509 28.635 -19.444 1.00 58.09 98 SER A N 1
ATOM 709 C CA . SER A 1 98 ? 8.064 27.282 -19.441 1.00 58.09 98 SER A CA 1
ATOM 710 C C . SER A 1 98 ? 7.373 26.385 -18.423 1.00 58.09 98 SER A C 1
ATOM 712 O O . SER A 1 98 ? 7.354 25.187 -18.646 1.00 58.09 98 SER A O 1
ATOM 714 N N . ASP A 1 99 ? 6.713 26.902 -17.385 1.00 65.62 99 ASP A N 1
ATOM 715 C CA . ASP A 1 99 ? 6.233 26.055 -16.285 1.00 65.62 99 ASP A CA 1
ATOM 716 C C . ASP A 1 99 ? 5.165 25.044 -16.735 1.00 65.62 99 ASP A C 1
ATOM 718 O O . ASP A 1 99 ? 5.257 23.857 -16.425 1.00 65.62 99 ASP A O 1
ATOM 722 N N . ILE A 1 100 ? 4.193 25.458 -17.557 1.00 66.12 100 ILE A N 1
ATOM 723 C CA . ILE A 1 100 ? 3.146 24.546 -18.059 1.00 66.12 100 ILE A CA 1
ATOM 724 C C . ILE A 1 100 ? 3.729 23.521 -19.044 1.00 66.12 100 ILE A C 1
ATOM 726 O O . ILE A 1 100 ? 3.377 22.339 -18.994 1.00 66.12 100 ILE A O 1
ATOM 730 N N . ARG A 1 101 ? 4.632 23.951 -19.935 1.00 66.00 101 ARG A N 1
ATOM 731 C CA . ARG A 1 101 ? 5.271 23.051 -20.912 1.00 66.00 101 ARG A CA 1
ATOM 732 C C . ARG A 1 101 ? 6.220 22.072 -20.228 1.00 66.00 101 ARG A C 1
ATOM 734 O O . ARG A 1 101 ? 6.177 20.885 -20.528 1.00 66.00 101 ARG A O 1
ATOM 741 N N . THR A 1 102 ? 7.007 22.545 -19.274 1.00 71.00 102 THR A N 1
ATOM 742 C CA . THR A 1 102 ? 7.917 21.752 -18.446 1.00 71.00 102 THR A CA 1
ATOM 743 C C . THR A 1 102 ? 7.141 20.708 -17.644 1.00 71.00 102 THR A C 1
ATOM 745 O O . THR A 1 102 ? 7.502 19.534 -17.668 1.00 71.00 102 THR A O 1
ATOM 748 N N . LEU A 1 103 ? 6.001 21.065 -17.039 1.00 72.50 103 LEU A N 1
ATOM 749 C CA . LEU A 1 103 ? 5.129 20.099 -16.356 1.00 72.50 103 LEU A CA 1
ATOM 750 C C . LEU A 1 103 ? 4.547 19.037 -17.302 1.00 72.50 103 LEU A C 1
ATOM 752 O O . LEU A 1 103 ? 4.525 17.853 -16.955 1.00 72.50 103 LEU A O 1
ATOM 756 N N . ALA A 1 104 ? 4.093 19.430 -18.497 1.00 74.50 104 ALA A N 1
ATOM 757 C CA . ALA A 1 104 ? 3.592 18.485 -19.496 1.00 74.50 104 ALA A CA 1
ATOM 758 C C . ALA A 1 104 ? 4.689 17.502 -19.943 1.00 74.50 104 ALA A C 1
ATOM 760 O O . ALA 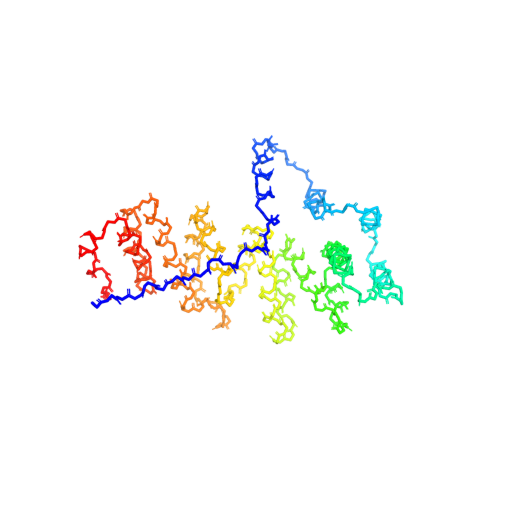A 1 104 ? 4.460 16.294 -19.973 1.00 74.50 104 ALA A O 1
ATOM 761 N N . ILE A 1 105 ? 5.900 18.007 -20.187 1.00 74.31 105 ILE A N 1
ATOM 762 C CA . ILE A 1 105 ? 7.075 17.205 -20.548 1.00 74.31 105 ILE A CA 1
ATOM 763 C C . ILE A 1 105 ? 7.450 16.235 -19.426 1.00 74.31 105 ILE A C 1
ATOM 765 O O . ILE A 1 105 ? 7.654 15.048 -19.681 1.00 74.31 105 ILE A O 1
ATOM 769 N N . HIS A 1 106 ? 7.476 16.693 -18.173 1.00 79.00 106 HIS A N 1
ATOM 770 C CA . HIS A 1 106 ? 7.740 15.816 -17.033 1.00 79.00 106 HIS A CA 1
ATOM 771 C C . HIS A 1 106 ? 6.696 14.706 -16.907 1.00 79.00 106 HIS A C 1
ATOM 773 O O . HIS A 1 106 ? 7.053 13.560 -16.628 1.00 79.00 106 HIS A O 1
ATOM 779 N N . ARG A 1 107 ? 5.420 15.014 -17.163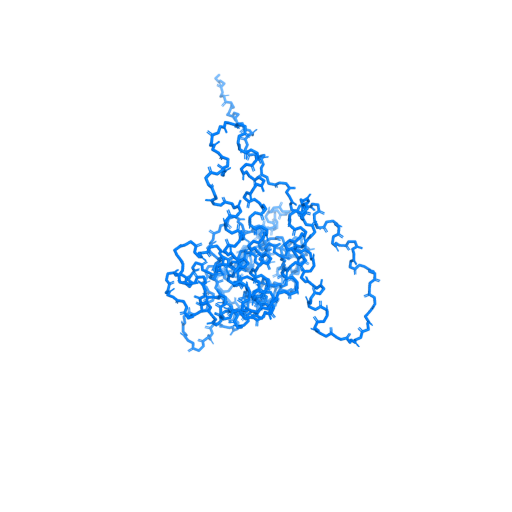 1.00 79.94 107 ARG A N 1
ATOM 780 C CA . ARG A 1 107 ? 4.346 14.017 -17.156 1.00 79.94 107 ARG A CA 1
ATOM 781 C C . ARG A 1 107 ? 4.504 12.994 -18.282 1.00 79.94 107 ARG A C 1
ATOM 783 O O . ARG A 1 107 ? 4.320 11.800 -18.042 1.00 79.94 107 ARG A O 1
ATOM 790 N N . GLU A 1 108 ? 4.846 13.432 -19.491 1.00 81.50 108 GLU A N 1
ATOM 791 C CA . GLU A 1 108 ? 5.094 12.533 -20.625 1.00 81.50 108 GLU A CA 1
ATOM 792 C C . GLU A 1 108 ? 6.309 11.638 -20.379 1.00 81.50 108 GLU A C 1
ATOM 794 O O . GLU A 1 108 ? 6.230 10.428 -20.593 1.00 81.50 108 GLU A O 1
ATOM 799 N N . HIS A 1 109 ? 7.394 12.202 -19.848 1.00 82.44 109 HIS A N 1
ATOM 800 C CA . HIS A 1 109 ? 8.585 11.451 -19.471 1.00 82.44 109 HIS A CA 1
ATOM 801 C C . HIS A 1 109 ? 8.282 10.406 -18.391 1.00 82.44 109 HIS A C 1
ATOM 803 O O . HIS A 1 109 ? 8.635 9.237 -18.553 1.00 82.44 109 HIS A O 1
ATOM 809 N N . ALA A 1 110 ? 7.567 10.793 -17.329 1.00 86.06 110 ALA A N 1
ATOM 810 C CA . ALA A 1 110 ? 7.142 9.867 -16.284 1.00 86.06 110 ALA A CA 1
ATOM 811 C C . ALA A 1 110 ? 6.271 8.735 -16.849 1.00 86.06 110 ALA A C 1
ATOM 813 O O . ALA A 1 110 ? 6.461 7.572 -16.505 1.00 86.06 110 ALA A O 1
ATOM 814 N N . THR A 1 111 ? 5.367 9.059 -17.779 1.00 86.81 111 THR A N 1
ATOM 815 C CA . THR A 1 111 ? 4.516 8.064 -18.448 1.00 86.81 111 THR A CA 1
ATOM 816 C C . THR A 1 111 ? 5.345 7.094 -19.290 1.00 86.81 111 THR A C 1
ATOM 818 O O . THR A 1 111 ? 5.174 5.884 -19.173 1.00 86.81 111 THR A O 1
ATOM 821 N N . ALA A 1 112 ? 6.267 7.596 -20.117 1.00 86.12 112 ALA A N 1
ATOM 822 C CA . ALA A 1 112 ? 7.115 6.760 -20.965 1.00 86.12 112 ALA A CA 1
ATOM 823 C C . ALA A 1 112 ? 8.022 5.837 -20.139 1.00 86.12 112 ALA A C 1
ATOM 825 O O . ALA A 1 112 ? 8.116 4.644 -20.432 1.00 86.12 112 ALA A O 1
ATOM 826 N N . LEU A 1 113 ? 8.642 6.367 -19.080 1.00 89.00 113 LEU A N 1
ATOM 827 C CA . LEU A 1 113 ? 9.478 5.567 -18.192 1.00 89.00 113 LEU A CA 1
ATOM 828 C C . LEU A 1 113 ? 8.650 4.524 -17.439 1.00 89.00 113 LEU A C 1
ATOM 830 O O . LEU A 1 113 ? 9.076 3.379 -17.338 1.00 89.00 113 LEU A O 1
ATOM 834 N N . ARG A 1 114 ? 7.443 4.868 -16.984 1.00 91.19 114 ARG A N 1
ATOM 835 C CA . ARG A 1 114 ? 6.549 3.897 -16.351 1.00 91.19 114 ARG A CA 1
ATOM 836 C C . ARG A 1 114 ? 6.140 2.770 -17.303 1.00 91.19 114 ARG A C 1
ATOM 838 O O . ARG A 1 114 ? 6.171 1.612 -16.901 1.00 91.19 114 ARG A O 1
ATOM 845 N N . LEU A 1 115 ? 5.818 3.074 -18.564 1.00 90.81 115 LEU A N 1
ATOM 846 C CA . LEU A 1 115 ? 5.520 2.050 -19.578 1.00 90.81 115 LEU A CA 1
ATOM 847 C C . LEU A 1 115 ? 6.723 1.140 -19.841 1.00 90.81 115 LEU A C 1
ATOM 849 O O . LEU A 1 115 ? 6.563 -0.070 -19.994 1.00 90.81 115 LEU A O 1
ATOM 853 N N . LEU A 1 116 ? 7.929 1.709 -19.866 1.00 92.12 116 LEU A N 1
ATOM 854 C CA . LEU A 1 116 ? 9.153 0.929 -19.962 1.00 92.12 116 LEU A CA 1
ATOM 855 C C . LEU A 1 116 ? 9.323 0.021 -18.733 1.00 92.12 116 LEU A C 1
ATOM 857 O O . LEU A 1 116 ? 9.564 -1.169 -18.901 1.00 92.12 116 LEU A O 1
ATOM 861 N N . CYS A 1 117 ? 9.160 0.542 -17.515 1.00 95.50 117 CYS A N 1
ATOM 862 C CA . CYS A 1 117 ? 9.227 -0.243 -16.280 1.00 95.50 117 CYS A CA 1
ATOM 863 C C . CYS A 1 117 ? 8.190 -1.374 -16.261 1.00 95.50 117 CYS A C 1
ATOM 865 O O . CYS A 1 117 ? 8.530 -2.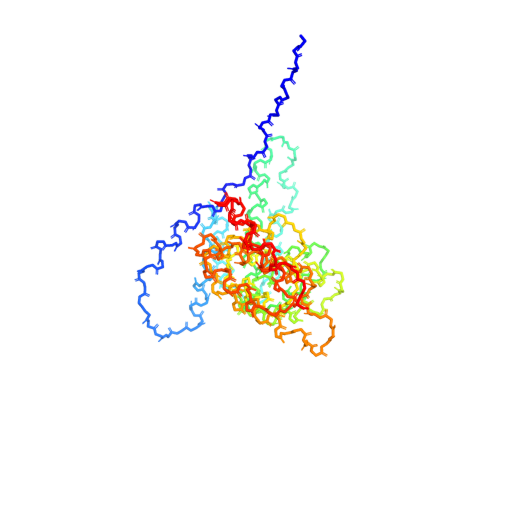494 -15.897 1.00 95.50 117 CYS A O 1
ATOM 867 N N . ALA A 1 118 ? 6.964 -1.119 -16.724 1.00 94.94 118 ALA A N 1
ATOM 868 C CA . ALA A 1 118 ? 5.940 -2.148 -16.883 1.00 94.94 118 ALA A CA 1
ATOM 869 C C . ALA A 1 118 ? 6.393 -3.248 -17.851 1.00 94.94 118 ALA A C 1
ATOM 871 O O . ALA A 1 118 ? 6.222 -4.432 -17.569 1.00 94.94 118 ALA A O 1
ATOM 872 N N . ARG A 1 119 ? 7.038 -2.869 -18.960 1.00 93.69 119 ARG A N 1
ATOM 873 C CA . ARG A 1 119 ? 7.559 -3.829 -19.934 1.00 93.69 119 ARG A CA 1
ATOM 874 C C . ARG A 1 119 ? 8.722 -4.657 -19.387 1.00 93.69 119 ARG A C 1
ATOM 876 O O . ARG A 1 119 ? 8.755 -5.864 -19.604 1.00 93.69 119 ARG A O 1
ATOM 883 N N . TRP A 1 120 ? 9.647 -4.042 -18.653 1.00 96.44 120 TRP A N 1
ATOM 884 C CA . TRP A 1 120 ? 10.687 -4.786 -17.935 1.00 96.44 120 TRP A CA 1
ATOM 885 C C . TRP A 1 120 ? 10.073 -5.728 -16.901 1.00 96.44 120 TRP A C 1
ATOM 887 O O . TRP A 1 120 ? 10.472 -6.882 -16.849 1.00 96.44 120 TRP A O 1
ATOM 897 N N . ALA A 1 121 ? 9.078 -5.285 -16.127 1.00 97.00 121 ALA A N 1
ATOM 898 C CA . ALA A 1 121 ? 8.403 -6.133 -15.148 1.00 97.00 121 ALA A CA 1
ATOM 899 C C . ALA A 1 121 ? 7.745 -7.373 -15.784 1.00 97.00 121 ALA A C 1
ATOM 901 O O . ALA A 1 121 ? 7.666 -8.417 -15.144 1.00 97.00 121 ALA A O 1
ATOM 902 N N . GLU A 1 122 ? 7.284 -7.267 -17.035 1.00 95.12 122 GLU A N 1
ATOM 903 C CA . GLU A 1 122 ? 6.727 -8.390 -17.802 1.00 95.12 122 GLU A CA 1
ATOM 904 C C . GLU A 1 122 ? 7.787 -9.350 -18.340 1.00 95.12 122 GLU A C 1
ATOM 906 O O . GLU A 1 122 ? 7.555 -10.557 -18.355 1.00 95.12 122 GLU A O 1
ATOM 911 N N . LEU A 1 123 ? 8.907 -8.821 -18.839 1.00 95.38 123 LEU A N 1
ATOM 912 C CA . LEU A 1 123 ? 9.880 -9.615 -19.590 1.00 95.38 123 LEU A CA 1
ATOM 913 C C . LEU A 1 123 ? 11.078 -10.079 -18.753 1.00 95.38 123 LEU A C 1
ATOM 915 O O . LEU A 1 123 ? 11.514 -11.216 -18.901 1.00 95.38 123 LEU A O 1
ATOM 919 N N . ASP A 1 124 ? 11.632 -9.198 -17.918 1.00 97.62 124 ASP A N 1
ATOM 920 C CA . ASP A 1 124 ? 12.850 -9.434 -17.133 1.00 97.62 124 ASP A CA 1
ATOM 921 C C . ASP A 1 124 ? 12.971 -8.427 -15.970 1.00 97.62 124 ASP A C 1
ATOM 923 O O . ASP A 1 124 ? 13.812 -7.523 -15.958 1.00 97.62 124 ASP A O 1
ATOM 927 N N . ALA A 1 125 ? 12.104 -8.551 -14.965 1.00 97.62 125 ALA A N 1
ATOM 928 C CA . ALA A 1 125 ? 12.124 -7.645 -13.819 1.00 97.62 125 ALA A CA 1
ATOM 929 C C . ALA A 1 125 ? 13.481 -7.633 -13.066 1.00 97.62 125 ALA A C 1
ATOM 931 O O . ALA A 1 125 ? 13.962 -6.539 -12.740 1.00 97.62 125 ALA A O 1
ATOM 932 N N . PRO A 1 126 ? 14.159 -8.784 -12.831 1.00 98.12 126 PRO A N 1
ATOM 933 C CA . PRO A 1 126 ? 15.493 -8.803 -12.229 1.00 98.12 126 PRO A CA 1
ATOM 934 C C . PRO A 1 126 ? 16.542 -8.039 -13.046 1.00 98.12 126 PRO A C 1
ATOM 936 O O . PRO A 1 126 ? 17.311 -7.261 -12.470 1.00 98.12 126 PRO A O 1
ATOM 939 N N . GLY A 1 127 ? 16.565 -8.212 -14.372 1.00 96.94 127 GLY A N 1
ATOM 940 C CA . GLY A 1 127 ? 17.453 -7.448 -15.244 1.00 96.94 127 GLY A CA 1
ATOM 941 C C . GLY A 1 127 ? 17.178 -5.949 -15.166 1.00 96.94 127 GLY A C 1
ATOM 942 O O . GLY A 1 127 ? 18.118 -5.151 -15.143 1.00 96.94 127 GLY A O 1
ATOM 943 N N . GLY A 1 128 ? 15.905 -5.556 -15.055 1.00 96.81 128 GLY A N 1
ATOM 944 C CA . GLY A 1 128 ? 15.504 -4.145 -14.996 1.00 96.81 128 GLY A CA 1
ATOM 945 C C . GLY A 1 128 ? 15.968 -3.488 -13.723 1.00 96.81 128 GLY A C 1
ATOM 946 O O . GLY A 1 128 ? 16.488 -2.370 -13.733 1.00 96.81 128 GLY A O 1
ATOM 947 N N . LEU A 1 129 ? 15.857 -4.229 -12.625 1.00 97.75 129 LEU A N 1
ATOM 948 C CA . LEU A 1 129 ? 16.335 -3.782 -11.337 1.00 97.75 129 LEU A CA 1
ATOM 949 C C . LEU A 1 129 ? 17.855 -3.613 -11.383 1.00 97.75 129 LEU A C 1
ATOM 951 O O . LEU A 1 129 ? 18.362 -2.553 -11.018 1.00 97.75 129 LEU A O 1
ATOM 955 N N . ALA A 1 130 ? 18.577 -4.600 -11.924 1.00 97.06 130 ALA A N 1
ATOM 956 C CA . ALA A 1 130 ? 20.024 -4.519 -12.100 1.00 97.06 130 ALA A CA 1
ATOM 957 C C . ALA A 1 130 ? 20.447 -3.349 -13.009 1.00 97.06 130 ALA A C 1
ATOM 959 O O . ALA A 1 130 ? 21.477 -2.718 -12.757 1.00 97.06 130 ALA A O 1
ATOM 960 N N . PHE A 1 131 ? 19.663 -3.035 -14.044 1.00 95.88 131 PHE A N 1
ATOM 961 C CA . PHE A 1 131 ? 19.888 -1.882 -14.912 1.00 95.88 131 PHE A CA 1
ATOM 962 C C . PHE A 1 131 ? 19.749 -0.561 -14.145 1.00 95.88 131 PHE A C 1
ATOM 964 O O . PHE A 1 131 ? 20.675 0.252 -14.170 1.00 95.88 131 PHE A O 1
ATOM 971 N N . PHE A 1 132 ? 18.644 -0.352 -13.420 1.00 96.19 132 PHE A N 1
ATOM 972 C CA . PHE A 1 132 ? 18.423 0.886 -12.664 1.00 96.19 132 PHE A CA 1
ATOM 973 C C . PHE A 1 132 ? 19.366 1.038 -11.467 1.00 96.19 132 PHE A C 1
ATOM 975 O O . PHE A 1 132 ? 19.756 2.156 -11.145 1.00 96.19 132 PHE A O 1
ATOM 982 N N . MET A 1 133 ? 19.804 -0.057 -10.843 1.00 95.69 133 MET A N 1
ATOM 983 C CA . MET A 1 133 ? 20.768 -0.008 -9.736 1.00 95.69 133 MET A CA 1
ATOM 984 C C . MET A 1 133 ? 22.152 0.513 -10.145 1.00 95.69 133 MET A C 1
ATOM 986 O O . MET A 1 133 ? 22.858 1.072 -9.313 1.00 95.69 133 MET A O 1
ATOM 990 N N . LYS A 1 134 ? 22.553 0.360 -11.412 1.00 95.75 134 LYS A N 1
ATOM 991 C CA . LYS A 1 134 ? 23.858 0.839 -11.908 1.00 95.75 134 LYS A CA 1
ATOM 992 C C . LYS A 1 134 ? 23.883 2.340 -12.212 1.00 95.75 134 LYS A C 1
ATOM 994 O O . LYS A 1 134 ? 24.900 2.844 -12.682 1.00 95.75 134 LYS A O 1
ATOM 999 N N . ARG A 1 135 ? 22.768 3.045 -12.016 1.00 92.06 135 ARG A N 1
ATOM 1000 C CA . ARG A 1 135 ? 22.583 4.426 -12.461 1.00 92.06 135 ARG A CA 1
ATOM 1001 C C . ARG A 1 135 ? 22.364 5.360 -11.282 1.00 92.06 135 ARG A C 1
ATOM 1003 O O . ARG A 1 135 ? 21.542 5.082 -10.417 1.00 92.06 135 ARG A O 1
ATOM 1010 N N . GLU A 1 136 ? 23.021 6.516 -11.314 1.00 88.50 136 GLU A N 1
ATOM 1011 C CA . GLU A 1 136 ? 22.836 7.569 -10.304 1.00 88.50 136 GLU A CA 1
ATOM 1012 C C . GLU A 1 136 ? 21.409 8.144 -10.319 1.00 88.50 136 GLU A C 1
ATOM 1014 O O . GLU A 1 136 ? 20.835 8.422 -9.272 1.00 88.50 136 GLU A O 1
ATOM 1019 N N . ASP A 1 137 ? 20.794 8.244 -11.501 1.00 84.19 137 ASP A N 1
ATOM 1020 C CA . ASP A 1 137 ? 19.414 8.712 -11.699 1.00 84.19 137 ASP A CA 1
ATOM 1021 C C . ASP A 1 137 ? 18.371 7.576 -11.686 1.00 84.19 137 ASP A C 1
ATOM 1023 O O . ASP A 1 137 ? 17.212 7.774 -12.055 1.00 84.19 137 ASP A O 1
ATOM 1027 N N . GLY A 1 138 ? 18.773 6.369 -11.274 1.00 89.00 138 GLY A N 1
ATOM 1028 C CA . GLY A 1 138 ? 17.955 5.162 -11.363 1.00 89.00 138 GLY A CA 1
ATOM 1029 C C . GLY A 1 138 ? 16.859 5.031 -10.306 1.00 89.00 138 GLY A C 1
ATOM 1030 O O . GLY A 1 138 ? 16.071 4.094 -10.391 1.00 89.00 138 GLY A O 1
ATOM 1031 N N . VAL A 1 139 ? 16.783 5.940 -9.327 1.00 92.06 139 VAL A N 1
ATOM 1032 C CA . VAL A 1 139 ? 15.868 5.834 -8.172 1.00 92.06 139 VAL A CA 1
ATOM 1033 C C . VAL A 1 139 ? 14.405 5.746 -8.613 1.00 92.06 139 VAL A C 1
ATOM 1035 O O . VAL A 1 139 ? 13.731 4.769 -8.304 1.00 92.06 139 VAL A O 1
ATOM 1038 N N . ASN A 1 140 ? 13.933 6.696 -9.427 1.00 90.31 140 ASN A N 1
ATOM 1039 C CA . ASN A 1 140 ? 12.539 6.701 -9.891 1.00 90.31 140 ASN A CA 1
ATOM 1040 C C . ASN A 1 140 ? 12.213 5.471 -10.753 1.00 90.31 140 ASN A C 1
ATOM 1042 O O . ASN A 1 140 ? 11.158 4.860 -10.594 1.00 90.31 140 ASN A O 1
ATOM 1046 N N . GLY A 1 141 ? 13.131 5.086 -11.647 1.00 93.56 141 GLY A N 1
ATOM 1047 C CA . GLY A 1 141 ? 12.963 3.906 -12.497 1.00 93.56 141 GLY A CA 1
ATOM 1048 C C . GLY A 1 141 ? 12.891 2.613 -11.685 1.00 93.56 141 GLY A C 1
ATOM 1049 O O . GLY A 1 141 ? 12.060 1.754 -11.975 1.00 93.56 141 GLY A O 1
ATOM 1050 N N . ARG A 1 142 ? 13.694 2.511 -10.620 1.00 96.25 142 ARG A N 1
ATOM 1051 C CA . ARG A 1 142 ? 13.670 1.395 -9.674 1.00 96.25 142 ARG A CA 1
ATOM 1052 C C . ARG A 1 142 ? 12.344 1.320 -8.919 1.00 96.25 142 ARG A C 1
ATOM 1054 O O . ARG A 1 142 ? 11.729 0.258 -8.948 1.00 96.25 142 ARG A O 1
ATOM 1061 N N . SER A 1 143 ? 11.869 2.416 -8.323 1.00 95.62 143 SER A N 1
ATOM 1062 C CA . SER A 1 143 ? 10.578 2.416 -7.616 1.00 95.62 143 SER A CA 1
ATOM 1063 C C . SER A 1 143 ? 9.403 2.084 -8.542 1.00 95.62 143 SER A C 1
ATOM 1065 O O . SER A 1 143 ? 8.532 1.296 -8.170 1.00 95.62 143 SER A O 1
ATOM 1067 N N . TRP A 1 144 ? 9.376 2.632 -9.764 1.00 95.50 144 TRP A N 1
ATOM 1068 C CA . TRP A 1 144 ? 8.333 2.303 -10.744 1.00 95.50 144 TRP A CA 1
ATOM 1069 C C . TRP A 1 144 ? 8.414 0.854 -11.210 1.00 95.50 144 TRP A C 1
ATOM 1071 O O . TRP A 1 144 ? 7.387 0.188 -11.291 1.00 95.50 144 TRP A O 1
ATOM 1081 N N . LEU A 1 145 ? 9.615 0.332 -11.461 1.00 97.56 145 LEU A N 1
ATOM 1082 C CA . LEU A 1 145 ? 9.795 -1.072 -11.818 1.00 97.56 145 LEU A CA 1
ATOM 1083 C C . LEU A 1 145 ? 9.329 -2.004 -10.701 1.00 97.56 145 LEU A C 1
ATOM 1085 O O . LEU A 1 145 ? 8.602 -2.950 -10.977 1.00 97.56 145 LEU A O 1
ATOM 1089 N N . LEU A 1 146 ? 9.722 -1.741 -9.454 1.00 97.75 146 LEU A N 1
ATOM 1090 C CA . LEU A 1 146 ? 9.322 -2.557 -8.309 1.00 97.75 146 LEU A CA 1
ATOM 1091 C C . LEU A 1 146 ? 7.812 -2.505 -8.072 1.00 97.75 146 LEU A C 1
ATOM 1093 O O . LEU A 1 146 ? 7.223 -3.521 -7.724 1.00 97.75 146 LEU A O 1
ATOM 1097 N N . THR A 1 147 ? 7.176 -1.360 -8.319 1.00 96.75 147 THR A N 1
ATOM 1098 C CA . THR A 1 147 ? 5.714 -1.228 -8.258 1.00 96.75 147 THR A CA 1
ATOM 1099 C C . THR A 1 147 ? 5.035 -2.040 -9.358 1.00 96.75 147 THR A C 1
ATOM 1101 O O . THR A 1 147 ? 4.129 -2.822 -9.080 1.00 96.75 147 THR A O 1
ATOM 1104 N N . GLU A 1 148 ? 5.497 -1.921 -10.604 1.00 96.75 148 GLU A N 1
ATOM 1105 C CA . GLU A 1 148 ? 4.970 -2.697 -11.732 1.00 96.75 148 GLU A CA 1
ATOM 1106 C C . GLU A 1 148 ? 5.218 -4.204 -11.574 1.00 96.75 148 GLU A C 1
ATOM 1108 O O . GLU A 1 148 ? 4.379 -5.021 -11.967 1.00 96.75 148 GLU A O 1
ATOM 1113 N N . TRP A 1 149 ? 6.338 -4.583 -10.958 1.00 97.81 149 TRP A N 1
ATOM 1114 C CA . TRP A 1 149 ? 6.624 -5.960 -10.578 1.00 97.81 149 TRP A CA 1
ATOM 1115 C C . TRP A 1 149 ? 5.671 -6.416 -9.472 1.00 97.81 149 TRP A C 1
ATOM 1117 O O . TRP A 1 149 ? 5.041 -7.458 -9.620 1.00 97.81 149 TRP A O 1
ATOM 1127 N N . ALA A 1 150 ? 5.458 -5.614 -8.427 1.00 96.94 150 ALA A N 1
ATOM 1128 C CA . ALA A 1 150 ? 4.564 -5.958 -7.325 1.00 96.94 150 ALA A CA 1
ATOM 1129 C C . ALA A 1 150 ? 3.090 -6.094 -7.744 1.00 96.94 150 ALA A C 1
ATOM 1131 O O . ALA A 1 150 ? 2.359 -6.896 -7.164 1.00 96.94 150 ALA A O 1
ATOM 1132 N N . LEU A 1 151 ? 2.650 -5.366 -8.778 1.00 95.25 151 LEU A N 1
ATOM 1133 C CA . LEU A 1 151 ? 1.324 -5.546 -9.383 1.00 95.25 151 LEU A CA 1
ATOM 1134 C C . LEU A 1 151 ? 1.132 -6.938 -10.014 1.00 95.25 151 LEU A C 1
ATOM 1136 O O . LEU A 1 151 ? -0.007 -7.389 -10.143 1.00 95.25 151 LEU A O 1
ATOM 1140 N N . ARG A 1 152 ? 2.220 -7.602 -10.424 1.00 95.38 152 ARG A N 1
ATOM 1141 C CA . ARG A 1 152 ? 2.215 -8.902 -11.118 1.00 95.38 152 ARG A CA 1
ATOM 1142 C C . ARG A 1 152 ? 2.586 -10.052 -10.181 1.00 95.38 152 ARG A C 1
ATOM 1144 O O . ARG A 1 152 ? 1.902 -11.069 -10.158 1.00 95.38 152 ARG A O 1
ATOM 1151 N N . ASP A 1 153 ? 3.649 -9.865 -9.408 1.00 96.94 153 ASP A N 1
ATOM 1152 C CA . ASP A 1 153 ? 4.184 -10.814 -8.437 1.00 96.94 153 ASP A CA 1
ATOM 1153 C C . ASP A 1 153 ? 4.700 -10.051 -7.199 1.00 96.94 153 ASP A C 1
ATOM 1155 O O . ASP A 1 153 ? 5.874 -9.664 -7.131 1.00 96.94 153 ASP A O 1
ATOM 1159 N N . PRO A 1 154 ? 3.825 -9.788 -6.210 1.00 95.38 154 PRO A N 1
ATOM 1160 C CA . PRO A 1 154 ? 4.195 -9.017 -5.028 1.00 95.38 154 PRO A CA 1
ATOM 1161 C C . PRO A 1 154 ? 5.215 -9.743 -4.143 1.00 95.38 154 PRO A C 1
ATOM 1163 O O . PRO A 1 154 ? 5.984 -9.077 -3.451 1.00 95.38 154 PRO A O 1
ATOM 1166 N N . GLN A 1 155 ? 5.271 -11.080 -4.186 1.00 94.69 155 GLN A N 1
ATOM 1167 C CA . GLN A 1 155 ? 6.225 -11.863 -3.400 1.00 94.69 155 GLN A CA 1
ATOM 1168 C C . GLN A 1 155 ? 7.637 -11.727 -3.978 1.00 94.69 155 GLN A C 1
ATOM 1170 O O . GLN A 1 155 ? 8.560 -11.353 -3.253 1.00 94.69 155 GLN A O 1
ATOM 1175 N N . ALA A 1 156 ? 7.803 -11.949 -5.285 1.00 96.25 156 ALA A N 1
ATOM 1176 C CA . ALA A 1 156 ? 9.105 -11.807 -5.934 1.00 96.25 156 ALA A CA 1
ATOM 1177 C C . ALA A 1 156 ? 9.627 -10.362 -5.869 1.00 96.25 156 ALA A C 1
ATOM 1179 O O . ALA A 1 156 ? 10.810 -10.142 -5.595 1.00 96.25 156 ALA A O 1
ATOM 1180 N N . ALA A 1 157 ? 8.748 -9.370 -6.054 1.00 97.44 157 ALA A N 1
ATOM 1181 C CA . ALA A 1 157 ? 9.109 -7.964 -5.904 1.00 97.44 157 ALA A CA 1
ATOM 1182 C C . ALA A 1 157 ? 9.573 -7.645 -4.472 1.00 97.44 157 ALA A C 1
ATOM 1184 O O . ALA A 1 157 ? 10.593 -6.978 -4.290 1.00 97.44 157 ALA A O 1
ATOM 1185 N N . TYR A 1 158 ? 8.886 -8.161 -3.448 1.00 95.75 158 TYR A N 1
ATOM 1186 C CA . TYR A 1 158 ? 9.299 -7.988 -2.054 1.00 95.75 158 TYR A CA 1
ATOM 1187 C C . TYR A 1 158 ? 10.671 -8.616 -1.777 1.00 95.75 158 TYR A C 1
ATOM 1189 O O . TYR A 1 158 ? 11.552 -7.962 -1.217 1.00 95.75 158 TYR A O 1
ATOM 1197 N N . GLU A 1 159 ? 10.902 -9.849 -2.231 1.00 95.50 159 GLU A N 1
ATOM 1198 C CA . GLU A 1 159 ? 12.200 -10.521 -2.103 1.00 95.50 159 GLU A CA 1
ATOM 1199 C C . GLU A 1 159 ? 13.327 -9.766 -2.818 1.00 95.50 159 GLU A C 1
ATOM 1201 O O . GLU A 1 159 ? 14.465 -9.745 -2.342 1.00 95.50 159 GLU A O 1
ATOM 1206 N N . ALA A 1 160 ? 13.027 -9.122 -3.948 1.00 97.00 160 ALA A N 1
ATOM 1207 C CA . ALA A 1 160 ? 13.972 -8.257 -4.640 1.00 97.00 160 ALA A CA 1
ATOM 1208 C C . ALA A 1 160 ? 14.309 -7.008 -3.809 1.00 97.00 160 ALA A C 1
ATOM 1210 O O . ALA A 1 160 ? 15.485 -6.667 -3.675 1.00 97.00 160 ALA A O 1
ATOM 1211 N N . VAL A 1 161 ? 13.310 -6.378 -3.179 1.00 96.38 161 VAL A N 1
ATOM 1212 C CA . VAL A 1 161 ? 13.519 -5.240 -2.268 1.00 96.38 161 VAL A CA 1
ATOM 1213 C C . VAL A 1 161 ? 14.361 -5.632 -1.051 1.00 96.38 161 VAL A C 1
ATOM 1215 O O . VAL A 1 161 ? 15.222 -4.861 -0.624 1.00 96.38 161 VAL A O 1
ATOM 1218 N N . LEU A 1 162 ? 14.190 -6.845 -0.514 1.00 94.50 162 LEU A N 1
ATOM 1219 C CA . LEU A 1 162 ? 14.984 -7.322 0.624 1.00 94.50 162 LEU A CA 1
ATOM 1220 C C . LEU A 1 162 ? 16.489 -7.425 0.327 1.00 94.50 162 LEU A C 1
ATOM 1222 O O . LEU A 1 162 ? 17.293 -7.279 1.252 1.00 94.50 162 LEU A O 1
ATOM 1226 N N . LYS A 1 163 ? 16.864 -7.626 -0.944 1.00 95.81 163 LYS A N 1
ATOM 1227 C CA . LYS A 1 163 ? 18.260 -7.717 -1.409 1.00 95.81 163 LYS A CA 1
ATOM 1228 C C . LYS A 1 163 ? 18.936 -6.351 -1.584 1.00 95.81 163 LYS A C 1
ATOM 1230 O O . LYS A 1 163 ? 20.143 -6.308 -1.819 1.00 95.81 163 LYS A O 1
ATOM 1235 N N . LEU A 1 164 ? 18.190 -5.248 -1.490 1.00 94.81 164 LEU A N 1
ATOM 1236 C CA . LEU A 1 164 ? 18.742 -3.897 -1.590 1.00 94.81 164 LEU A CA 1
ATOM 1237 C C . LEU A 1 164 ? 19.529 -3.508 -0.321 1.00 94.81 164 LEU A C 1
ATOM 1239 O O . LEU A 1 164 ? 19.267 -4.051 0.759 1.00 94.81 164 LEU A O 1
ATOM 1243 N N . PRO A 1 165 ? 20.463 -2.538 -0.411 1.00 94.19 165 PRO A N 1
ATOM 1244 C CA . PRO A 1 165 ? 21.077 -1.930 0.769 1.00 94.19 165 PRO A CA 1
ATOM 1245 C C . PRO A 1 165 ? 20.012 -1.418 1.749 1.00 94.19 165 PRO A C 1
ATOM 1247 O O . PRO A 1 165 ? 18.979 -0.915 1.323 1.00 94.19 165 PRO A O 1
ATOM 1250 N N . GLU A 1 166 ? 20.253 -1.488 3.063 1.00 89.50 166 GLU A N 1
ATOM 1251 C CA . GLU A 1 166 ? 19.226 -1.179 4.087 1.00 89.50 166 GLU A CA 1
ATOM 1252 C C . GLU A 1 166 ? 18.594 0.215 3.927 1.00 89.50 166 GLU A C 1
ATOM 1254 O O . GLU A 1 166 ? 17.397 0.393 4.161 1.00 89.50 166 GLU A O 1
ATOM 1259 N N . LYS A 1 167 ? 19.386 1.208 3.501 1.00 90.94 167 LYS A N 1
ATOM 1260 C CA . LYS A 1 167 ? 18.876 2.552 3.207 1.00 90.94 167 LYS A CA 1
ATOM 1261 C C . LYS A 1 167 ? 17.818 2.505 2.099 1.00 90.94 167 LYS A C 1
ATOM 1263 O O . LYS A 1 167 ? 16.702 2.965 2.327 1.00 90.94 167 LYS A O 1
ATOM 1268 N N . ASP A 1 168 ? 18.159 1.908 0.961 1.00 92.88 168 ASP A N 1
ATOM 1269 C CA . ASP A 1 168 ? 17.291 1.832 -0.217 1.00 92.88 168 ASP A CA 1
ATOM 1270 C C . ASP A 1 168 ? 16.104 0.899 0.035 1.00 92.88 168 ASP A C 1
ATOM 1272 O O . ASP A 1 168 ? 14.976 1.217 -0.311 1.00 92.88 168 ASP A O 1
ATOM 1276 N N . ARG A 1 169 ? 16.324 -0.224 0.725 1.00 93.06 169 ARG A N 1
ATOM 1277 C CA . ARG A 1 169 ? 15.278 -1.186 1.086 1.00 93.06 169 ARG A CA 1
ATOM 1278 C C . ARG A 1 169 ? 14.109 -0.524 1.807 1.00 93.06 169 ARG A C 1
ATOM 1280 O O . ARG A 1 169 ? 12.959 -0.763 1.451 1.00 93.06 169 ARG A O 1
ATOM 1287 N N . ARG A 1 170 ? 14.379 0.299 2.827 1.00 89.38 170 ARG A N 1
ATOM 1288 C CA . ARG A 1 170 ? 13.313 0.993 3.570 1.00 89.38 170 ARG A CA 1
ATOM 1289 C C . ARG A 1 170 ? 12.561 1.986 2.691 1.00 89.38 170 ARG A C 1
ATOM 1291 O O . ARG A 1 170 ? 11.337 2.041 2.766 1.00 89.38 170 ARG A O 1
ATOM 1298 N N . GLU A 1 171 ? 13.290 2.737 1.873 1.00 91.00 171 GLU A N 1
ATOM 1299 C CA . GLU A 1 171 ? 12.716 3.716 0.953 1.00 91.00 171 GLU A CA 1
ATOM 1300 C C . GLU A 1 171 ? 11.842 3.046 -0.117 1.00 91.00 171 GLU A C 1
ATOM 1302 O O . GLU A 1 171 ? 10.716 3.481 -0.341 1.00 91.00 171 GLU A O 1
ATOM 1307 N N . GLU A 1 172 ? 12.293 1.936 -0.704 1.00 93.81 172 GLU A N 1
ATOM 1308 C CA . GLU A 1 172 ? 11.534 1.210 -1.724 1.00 93.81 172 GLU A CA 1
ATOM 1309 C C . GLU A 1 172 ? 10.310 0.490 -1.152 1.00 93.81 172 GLU A C 1
ATOM 1311 O O . GLU A 1 172 ? 9.246 0.543 -1.762 1.00 93.81 172 GLU A O 1
ATOM 1316 N N . LEU A 1 173 ? 10.403 -0.131 0.035 1.00 91.94 173 LEU A N 1
ATOM 1317 C CA . LEU A 1 173 ? 9.226 -0.724 0.692 1.00 91.94 173 LEU A CA 1
ATOM 1318 C C . LEU A 1 173 ? 8.114 0.312 0.883 1.00 91.94 173 LEU A C 1
ATOM 1320 O O . LEU A 1 173 ? 6.938 0.015 0.652 1.00 91.94 173 LEU A O 1
ATOM 1324 N N . PHE A 1 174 ? 8.506 1.521 1.290 1.00 90.00 174 PHE A N 1
ATOM 1325 C CA . PHE A 1 174 ? 7.595 2.641 1.451 1.00 90.00 174 PHE A CA 1
ATOM 1326 C C . PHE A 1 174 ? 7.049 3.138 0.106 1.00 90.00 174 PHE A C 1
ATOM 1328 O O . PHE A 1 174 ? 5.833 3.216 -0.069 1.00 90.00 174 PHE A O 1
ATOM 1335 N N . SER A 1 175 ? 7.937 3.444 -0.842 1.00 91.50 175 SER A N 1
ATOM 1336 C CA . SER A 1 175 ? 7.597 3.996 -2.156 1.00 91.50 175 SER A CA 1
ATOM 1337 C C . SER A 1 175 ? 6.650 3.078 -2.929 1.00 91.50 175 SER A C 1
ATOM 1339 O O . SER A 1 175 ? 5.598 3.528 -3.385 1.00 91.50 175 SER A O 1
ATOM 1341 N N . VAL A 1 176 ? 6.961 1.778 -2.996 1.00 94.31 176 VAL A N 1
ATOM 1342 C CA . VAL A 1 176 ? 6.123 0.779 -3.675 1.00 94.31 176 VAL A CA 1
ATOM 1343 C C . VAL A 1 176 ? 4.744 0.711 -3.038 1.00 94.31 176 VAL A C 1
ATOM 1345 O O . VAL A 1 176 ? 3.737 0.777 -3.737 1.00 94.31 176 VAL A O 1
ATOM 1348 N N . GLY A 1 177 ? 4.668 0.631 -1.710 1.00 91.62 177 GLY A N 1
ATOM 1349 C CA . GLY A 1 177 ? 3.375 0.547 -1.050 1.00 91.62 177 GLY A CA 1
ATOM 1350 C C . GLY A 1 177 ? 2.525 1.810 -1.234 1.00 91.62 177 GLY A C 1
ATOM 1351 O O . GLY A 1 177 ? 1.336 1.686 -1.510 1.00 91.62 177 GLY A O 1
ATOM 1352 N N . CYS A 1 178 ? 3.120 3.008 -1.206 1.00 89.00 178 CYS A N 1
ATOM 1353 C CA . CYS A 1 178 ? 2.410 4.251 -1.531 1.00 89.00 178 CYS A CA 1
ATOM 1354 C C . CYS A 1 178 ? 1.873 4.265 -2.966 1.00 89.00 178 CYS A C 1
ATOM 1356 O O . CYS A 1 178 ? 0.740 4.677 -3.189 1.00 89.00 178 CYS A O 1
ATOM 1358 N N . GLN A 1 179 ? 2.645 3.785 -3.940 1.00 91.12 179 GLN A N 1
ATOM 1359 C CA . GLN A 1 179 ? 2.186 3.741 -5.328 1.00 91.12 179 GLN A CA 1
ATOM 1360 C C . GLN A 1 179 ? 1.092 2.686 -5.534 1.00 91.12 179 GLN A C 1
ATOM 1362 O O . GLN A 1 179 ? 0.084 2.955 -6.181 1.00 91.12 179 GLN A O 1
ATOM 1367 N N . LEU A 1 180 ? 1.222 1.503 -4.928 1.00 91.69 180 LEU A N 1
ATOM 1368 C CA . LEU A 1 180 ? 0.178 0.474 -4.981 1.00 91.69 180 LEU A CA 1
ATOM 1369 C C . LEU A 1 180 ? -1.131 0.943 -4.337 1.00 91.69 180 LEU A C 1
ATOM 1371 O O . LEU A 1 180 ? -2.211 0.566 -4.790 1.00 91.69 180 LEU A O 1
ATOM 1375 N N . MET A 1 181 ? -1.038 1.782 -3.305 1.00 87.94 181 MET A N 1
ATOM 1376 C CA . MET A 1 181 ? -2.178 2.431 -2.663 1.00 87.94 181 MET A CA 1
ATOM 1377 C C . MET A 1 181 ? -2.954 3.325 -3.645 1.00 87.94 181 MET A C 1
ATOM 1379 O O . MET A 1 181 ? -4.185 3.345 -3.624 1.00 87.94 181 MET A O 1
ATOM 1383 N N . GLU A 1 182 ? -2.246 4.027 -4.535 1.00 87.31 182 GLU A N 1
ATOM 1384 C CA . GLU A 1 182 ? -2.842 4.838 -5.604 1.00 87.31 182 GLU A CA 1
ATOM 1385 C C . GLU A 1 182 ? -3.455 3.975 -6.720 1.00 87.31 182 GLU A C 1
ATOM 1387 O O . GLU A 1 182 ? -4.511 4.321 -7.255 1.00 87.31 182 GLU A O 1
ATOM 1392 N N . GLU A 1 183 ? -2.839 2.831 -7.042 1.00 87.62 183 GLU A N 1
ATOM 1393 C CA . GLU A 1 183 ? -3.337 1.888 -8.059 1.00 87.62 183 GLU A CA 1
ATOM 1394 C C . GLU A 1 183 ? -4.608 1.145 -7.625 1.00 87.62 183 GLU A C 1
ATOM 1396 O O . GLU A 1 183 ? -5.505 0.868 -8.440 1.00 87.62 183 GLU A O 1
ATOM 1401 N N . GLY A 1 184 ? -4.701 0.844 -6.329 1.00 85.31 184 GLY A N 1
ATOM 1402 C CA . GLY A 1 184 ? -5.922 0.394 -5.686 1.00 85.31 184 GLY A CA 1
ATOM 1403 C C . GLY A 1 184 ? -5.724 -0.577 -4.525 1.00 85.31 184 GLY A C 1
ATOM 1404 O O . GLY A 1 184 ? -4.737 -1.303 -4.403 1.00 85.31 184 GLY A O 1
ATOM 1405 N N . ASN A 1 185 ? -6.784 -0.648 -3.727 1.00 84.19 185 ASN A N 1
ATOM 1406 C CA . ASN A 1 185 ? -6.938 -1.430 -2.505 1.00 84.19 185 ASN A CA 1
ATOM 1407 C C . ASN A 1 185 ? -6.372 -2.863 -2.587 1.00 84.19 185 ASN A C 1
ATOM 1409 O O . ASN A 1 185 ? -5.577 -3.266 -1.744 1.00 84.19 185 ASN A O 1
ATOM 1413 N N . LYS A 1 186 ? -6.724 -3.636 -3.624 1.00 88.69 186 LYS A N 1
ATOM 1414 C CA . LYS A 1 186 ? -6.351 -5.060 -3.717 1.00 88.69 186 LYS A CA 1
ATOM 1415 C C . LYS A 1 186 ? -4.840 -5.289 -3.836 1.00 88.69 186 LYS A C 1
ATOM 1417 O O . LYS A 1 186 ? -4.303 -6.156 -3.149 1.00 88.69 186 LYS A O 1
ATOM 1422 N N . ALA A 1 187 ? -4.168 -4.549 -4.718 1.00 89.62 187 ALA A N 1
ATOM 1423 C CA . ALA A 1 187 ? -2.732 -4.716 -4.939 1.00 89.62 187 ALA A CA 1
ATOM 1424 C C . ALA A 1 187 ? -1.937 -4.248 -3.717 1.00 89.62 187 ALA A C 1
ATOM 1426 O O . ALA A 1 187 ? -1.035 -4.945 -3.252 1.00 89.62 187 ALA A O 1
ATOM 1427 N N . PHE A 1 188 ? -2.355 -3.118 -3.145 1.00 90.94 188 PHE A N 1
ATOM 1428 C CA . PHE A 1 188 ? -1.826 -2.624 -1.885 1.00 90.94 188 PHE A CA 1
ATOM 1429 C C . PHE A 1 188 ? -1.943 -3.655 -0.757 1.00 90.94 188 PHE A C 1
ATOM 1431 O O . PHE A 1 188 ? -0.951 -3.938 -0.096 1.00 90.94 188 PHE A O 1
ATOM 1438 N N . LEU A 1 189 ? -3.115 -4.265 -0.550 1.00 89.25 189 LEU A N 1
ATOM 1439 C CA . LEU A 1 189 ? -3.294 -5.264 0.509 1.00 89.25 189 LEU A CA 1
ATOM 1440 C C . LEU A 1 189 ? -2.432 -6.510 0.300 1.00 89.25 189 LEU A C 1
ATOM 1442 O O . LEU A 1 189 ? -1.920 -7.064 1.272 1.00 89.25 189 LEU A O 1
ATOM 1446 N N . ALA A 1 190 ? -2.286 -6.973 -0.945 1.00 90.50 190 ALA A N 1
ATOM 1447 C CA . ALA A 1 190 ? -1.411 -8.101 -1.254 1.00 90.50 190 ALA A CA 1
ATOM 1448 C C . ALA A 1 190 ? 0.039 -7.787 -0.855 1.00 90.50 190 ALA A C 1
ATOM 1450 O O . ALA A 1 190 ? 0.664 -8.570 -0.141 1.00 90.50 190 ALA A O 1
ATOM 1451 N N . TRP A 1 191 ? 0.529 -6.602 -1.229 1.00 91.38 191 TRP A N 1
ATOM 1452 C CA . TRP A 1 191 ? 1.843 -6.112 -0.821 1.00 91.38 191 TRP A CA 1
ATOM 1453 C C . TRP A 1 191 ? 1.966 -5.947 0.694 1.00 91.38 191 TRP A C 1
ATOM 1455 O O . TRP A 1 191 ? 2.925 -6.426 1.291 1.00 91.38 191 TRP A O 1
ATOM 1465 N N . PHE A 1 192 ? 0.982 -5.323 1.339 1.00 89.50 192 PHE A N 1
ATOM 1466 C CA . PHE A 1 192 ? 0.990 -5.061 2.774 1.00 89.50 192 PHE A CA 1
ATOM 1467 C C . PHE A 1 192 ? 1.053 -6.351 3.601 1.00 89.50 192 PHE A C 1
ATOM 1469 O O . PHE A 1 192 ? 1.806 -6.418 4.573 1.00 89.50 192 PHE A O 1
ATOM 1476 N N . ARG A 1 193 ? 0.328 -7.403 3.194 1.00 88.12 193 ARG A N 1
ATOM 1477 C CA . ARG A 1 193 ? 0.366 -8.718 3.861 1.00 88.12 193 ARG A CA 1
ATOM 1478 C C . ARG A 1 193 ? 1.745 -9.373 3.824 1.00 88.12 193 ARG A C 1
ATOM 1480 O O . ARG A 1 193 ? 2.117 -10.041 4.791 1.00 88.12 193 ARG A O 1
ATOM 1487 N N . ILE A 1 194 ? 2.477 -9.185 2.728 1.00 89.69 194 ILE A N 1
ATOM 1488 C CA . ILE A 1 194 ? 3.831 -9.719 2.544 1.00 89.69 194 ILE A CA 1
ATOM 1489 C C . ILE A 1 194 ? 4.832 -8.851 3.305 1.00 89.69 194 ILE A C 1
ATOM 1491 O O . ILE A 1 194 ? 5.594 -9.353 4.127 1.00 89.69 194 ILE A O 1
ATOM 1495 N N . ALA A 1 195 ? 4.791 -7.537 3.076 1.00 86.94 195 ALA A N 1
ATOM 1496 C CA . ALA A 1 195 ? 5.755 -6.612 3.643 1.00 86.94 195 ALA A CA 1
ATOM 1497 C C . ALA A 1 195 ? 5.637 -6.494 5.163 1.00 86.94 195 ALA A C 1
ATOM 1499 O O . ALA A 1 195 ? 6.650 -6.274 5.828 1.00 86.94 195 ALA A O 1
ATOM 1500 N N . ARG A 1 196 ? 4.413 -6.611 5.701 1.00 82.94 196 ARG A N 1
ATOM 1501 C CA . ARG A 1 196 ? 4.066 -6.440 7.124 1.00 82.94 196 ARG A CA 1
ATOM 1502 C C . ARG A 1 196 ? 4.667 -5.182 7.753 1.00 82.94 196 ARG A C 1
ATOM 1504 O O . ARG A 1 196 ? 4.890 -5.122 8.961 1.00 82.94 196 ARG A O 1
ATOM 1511 N N . ARG A 1 197 ? 4.964 -4.175 6.931 1.00 73.06 197 ARG A N 1
ATOM 1512 C CA . ARG A 1 197 ? 5.699 -2.985 7.345 1.00 73.06 197 ARG A CA 1
ATOM 1513 C C . ARG A 1 197 ? 4.755 -1.815 7.573 1.00 73.06 197 ARG A C 1
ATOM 1515 O O . ARG A 1 197 ? 3.794 -1.654 6.820 1.00 73.06 197 ARG A O 1
ATOM 1522 N N . PRO A 1 198 ? 5.052 -0.971 8.571 1.00 58.38 198 PRO A N 1
ATOM 1523 C CA . PRO A 1 198 ? 4.452 0.342 8.657 1.00 58.38 198 PRO A CA 1
ATOM 1524 C C . PRO A 1 198 ? 4.763 1.186 7.448 1.00 58.38 198 PRO A C 1
ATOM 1526 O O . PRO A 1 198 ? 5.915 1.270 7.018 1.00 58.38 198 PRO A O 1
ATOM 1529 N N . PHE A 1 199 ? 3.733 1.884 6.988 1.00 69.56 199 PHE A N 1
ATOM 1530 C CA . PHE A 1 199 ? 3.960 3.158 6.352 1.00 69.56 199 PHE A CA 1
ATOM 1531 C C . PHE A 1 199 ? 4.327 4.166 7.457 1.00 69.56 199 PHE A C 1
ATOM 1533 O O . PHE A 1 199 ? 3.861 4.049 8.592 1.00 69.56 199 PHE A O 1
ATOM 1540 N N . PRO A 1 200 ? 5.251 5.101 7.197 1.00 61.66 200 PRO A N 1
ATOM 1541 C CA . PRO A 1 200 ? 5.464 6.243 8.054 1.00 61.66 200 PRO A CA 1
ATOM 1542 C C . PRO A 1 200 ? 4.131 6.958 8.250 1.00 61.66 200 PRO A C 1
ATOM 1544 O O . PRO A 1 200 ? 3.456 7.339 7.291 1.00 61.66 200 PRO A O 1
ATOM 1547 N N . SER A 1 201 ? 3.804 7.146 9.523 1.00 62.38 201 SER A N 1
ATOM 1548 C CA . SER A 1 201 ? 2.624 7.857 9.981 1.00 62.38 201 SER A CA 1
ATOM 1549 C C . SER A 1 201 ? 2.510 9.209 9.281 1.00 62.38 201 SER A C 1
ATOM 1551 O O . SER A 1 201 ? 3.431 10.030 9.340 1.00 62.38 201 SER A O 1
ATOM 1553 N N . GLY A 1 202 ? 1.371 9.453 8.642 1.00 74.44 202 GLY A N 1
ATOM 1554 C CA . GLY A 1 202 ? 1.085 10.711 7.968 1.00 74.44 202 GLY A CA 1
ATOM 1555 C C . GLY A 1 202 ? -0.340 10.762 7.432 1.00 74.44 202 GLY A C 1
ATOM 1556 O O . GLY A 1 202 ? -1.042 9.755 7.371 1.00 74.44 202 GLY A O 1
ATOM 1557 N N . GLY A 1 203 ? -0.769 11.948 6.998 1.00 78.50 203 GLY A N 1
ATOM 1558 C CA . GLY A 1 203 ? -2.149 12.159 6.551 1.00 78.50 203 GLY A CA 1
ATOM 1559 C C . GLY A 1 203 ? -2.562 11.332 5.326 1.00 78.50 203 GLY A C 1
ATOM 1560 O O . GLY A 1 203 ? -3.753 11.137 5.111 1.00 78.50 203 GLY A O 1
ATOM 1561 N N . LEU A 1 204 ? -1.616 10.836 4.516 1.00 74.88 204 LEU A N 1
ATOM 1562 C CA . LEU A 1 204 ? -1.928 9.942 3.392 1.00 74.88 204 LEU A CA 1
ATOM 1563 C C . LEU A 1 204 ? -2.359 8.554 3.870 1.00 74.88 204 LEU A C 1
ATOM 1565 O O . LEU A 1 204 ? -3.365 8.040 3.387 1.00 74.88 204 LEU A O 1
ATOM 1569 N N . GLU A 1 205 ? -1.639 7.990 4.840 1.00 79.38 205 GLU A N 1
ATOM 1570 C CA . GLU A 1 205 ? -1.955 6.690 5.431 1.00 79.38 205 GLU A CA 1
ATOM 1571 C C . GLU A 1 205 ? -3.330 6.728 6.111 1.00 79.38 205 GLU A C 1
ATOM 1573 O O . GLU A 1 205 ? -4.184 5.890 5.831 1.00 79.38 205 GLU A O 1
ATOM 1578 N N . GLU A 1 206 ? -3.587 7.751 6.931 1.00 83.44 206 GLU A N 1
ATOM 1579 C CA . GLU A 1 206 ? -4.878 7.918 7.605 1.00 83.44 206 GLU A CA 1
ATOM 1580 C C . GLU A 1 206 ? -6.036 8.038 6.606 1.00 83.44 206 GLU A C 1
ATOM 1582 O O . GLU A 1 206 ? -7.052 7.356 6.751 1.00 83.44 206 GLU A O 1
ATOM 1587 N N . ARG A 1 207 ? -5.882 8.860 5.558 1.00 83.88 207 ARG A N 1
ATOM 1588 C CA . ARG A 1 207 ? -6.906 9.025 4.514 1.00 83.88 207 ARG A CA 1
ATOM 1589 C C . ARG A 1 207 ? -7.166 7.733 3.758 1.00 83.88 207 ARG A C 1
ATOM 1591 O O . ARG A 1 207 ? -8.327 7.419 3.497 1.00 83.88 207 ARG A O 1
ATOM 1598 N N . PHE A 1 208 ? -6.109 7.010 3.392 1.00 85.50 208 PHE A N 1
ATOM 1599 C CA . PHE A 1 208 ? -6.262 5.744 2.695 1.00 85.50 208 PHE A CA 1
ATOM 1600 C C . PHE A 1 208 ? -6.976 4.732 3.571 1.00 85.50 208 PHE A C 1
ATOM 1602 O O . PHE A 1 208 ? -8.014 4.230 3.156 1.00 85.50 208 PHE A O 1
ATOM 1609 N N . TRP A 1 209 ? -6.474 4.471 4.781 1.00 87.50 209 TRP A N 1
ATOM 1610 C CA . TRP A 1 209 ? -7.084 3.472 5.644 1.00 87.50 209 TRP A CA 1
ATOM 1611 C C . TRP A 1 209 ? -8.515 3.847 6.006 1.00 87.50 209 TRP A C 1
ATOM 1613 O O . TRP A 1 209 ? -9.361 2.965 6.027 1.00 87.50 209 TRP A O 1
ATOM 1623 N N . SER A 1 210 ? -8.821 5.130 6.215 1.00 86.44 210 SER A N 1
ATOM 1624 C CA . SER A 1 210 ? -10.198 5.577 6.462 1.00 86.44 210 SER A CA 1
ATOM 1625 C C . SER A 1 210 ? -11.110 5.311 5.262 1.00 86.44 210 SER A C 1
ATOM 1627 O O . SER A 1 210 ? -12.194 4.754 5.420 1.00 86.44 210 SER A O 1
ATOM 1629 N N . SER A 1 211 ? -10.656 5.646 4.047 1.00 86.88 211 SER A N 1
ATOM 1630 C CA . SER A 1 211 ? -11.388 5.338 2.810 1.00 86.88 211 SER A CA 1
ATOM 1631 C C . SER A 1 211 ? -11.552 3.828 2.618 1.00 86.88 211 SER A C 1
ATOM 1633 O O . SER A 1 211 ? -12.631 3.364 2.261 1.00 86.88 211 SER A O 1
ATOM 1635 N N . PHE A 1 212 ? -10.492 3.061 2.877 1.00 88.31 212 PHE A N 1
ATOM 1636 C CA . PHE A 1 212 ? -10.472 1.611 2.756 1.00 88.31 212 PHE A CA 1
ATOM 1637 C C . PHE A 1 212 ? -11.417 0.960 3.765 1.00 88.31 212 PHE A C 1
ATOM 1639 O O . PHE A 1 212 ? -12.205 0.106 3.388 1.00 88.31 212 PHE A O 1
ATOM 1646 N N . ALA A 1 213 ? -11.391 1.382 5.030 1.00 88.75 213 ALA A N 1
ATOM 1647 C CA . ALA A 1 213 ? -12.258 0.861 6.080 1.00 88.75 213 ALA A CA 1
ATOM 1648 C C . ALA A 1 213 ? -13.738 1.089 5.741 1.00 88.75 213 ALA A C 1
ATOM 1650 O O . ALA A 1 213 ? -14.566 0.187 5.896 1.00 88.75 213 ALA A O 1
ATOM 1651 N N . ALA A 1 214 ? -14.069 2.277 5.225 1.00 86.31 214 ALA A N 1
ATOM 1652 C CA . ALA A 1 214 ? -15.427 2.602 4.809 1.00 86.31 214 ALA A CA 1
ATOM 1653 C C . ALA A 1 214 ? -15.939 1.640 3.719 1.00 86.31 214 ALA A C 1
ATOM 1655 O O . ALA A 1 214 ? -17.062 1.129 3.831 1.00 86.31 214 ALA A O 1
ATOM 1656 N N . GLU A 1 215 ? -15.105 1.360 2.712 1.00 86.94 215 GLU A N 1
ATOM 1657 C CA . GLU A 1 215 ? -15.428 0.516 1.553 1.00 86.94 215 GLU A CA 1
ATOM 1658 C C . GLU A 1 215 ? -15.316 -0.998 1.841 1.00 86.94 215 GLU A C 1
ATOM 1660 O O . GLU A 1 215 ? -16.125 -1.775 1.339 1.00 86.94 215 GLU A O 1
ATOM 1665 N N . HIS A 1 216 ? -14.362 -1.418 2.677 1.00 88.06 216 HIS A N 1
ATOM 1666 C CA . HIS A 1 216 ? -13.946 -2.813 2.882 1.00 88.06 216 HIS A CA 1
ATOM 1667 C C . HIS A 1 216 ? -13.728 -3.166 4.375 1.00 88.06 216 HIS A C 1
ATOM 1669 O O . HIS A 1 216 ? -12.642 -3.612 4.763 1.00 88.06 216 HIS A O 1
ATOM 1675 N N . PRO A 1 217 ? -14.739 -3.003 5.251 1.00 86.38 217 PRO A N 1
ATOM 1676 C CA . PRO A 1 217 ? -14.579 -3.224 6.694 1.00 86.38 217 PRO A CA 1
ATOM 1677 C C . PRO A 1 217 ? -14.209 -4.676 7.041 1.00 86.38 217 PRO A C 1
ATOM 1679 O O . PRO A 1 217 ? -13.386 -4.903 7.925 1.00 86.38 217 PRO A O 1
ATOM 1682 N N . ASP A 1 218 ? -14.770 -5.655 6.323 1.00 87.81 218 ASP A N 1
ATOM 1683 C CA . ASP A 1 218 ? -14.529 -7.081 6.575 1.00 87.81 218 ASP A CA 1
ATOM 1684 C C . ASP A 1 218 ? -13.095 -7.485 6.209 1.00 87.81 218 ASP A C 1
ATOM 1686 O O . ASP A 1 218 ? -12.453 -8.252 6.927 1.00 87.81 218 ASP A O 1
ATOM 1690 N N . GLU A 1 219 ? -12.552 -6.927 5.121 1.00 88.69 219 GLU A N 1
ATOM 1691 C CA . GLU A 1 219 ? -11.158 -7.154 4.725 1.00 88.69 219 GLU A CA 1
ATOM 1692 C C . GLU A 1 219 ? -10.186 -6.528 5.729 1.00 88.69 219 GLU A C 1
ATOM 1694 O O . GLU A 1 219 ? -9.167 -7.139 6.058 1.00 88.69 219 GLU A O 1
ATOM 1699 N N . LEU A 1 220 ? -10.509 -5.338 6.250 1.00 86.06 220 LEU A N 1
ATOM 1700 C CA . LEU A 1 220 ? -9.712 -4.686 7.287 1.00 86.06 220 LEU A CA 1
ATOM 1701 C C . LEU A 1 220 ? -9.740 -5.477 8.602 1.00 86.06 220 LEU A C 1
ATOM 1703 O O . LEU A 1 220 ? -8.709 -5.611 9.260 1.00 86.06 220 LEU A O 1
ATOM 1707 N N . LEU A 1 221 ? -10.894 -6.040 8.967 1.00 84.69 221 LEU A N 1
ATOM 1708 C CA . LEU A 1 221 ? -11.031 -6.912 10.132 1.00 84.69 221 LEU A CA 1
ATOM 1709 C C . LEU A 1 221 ? -10.221 -8.206 9.975 1.00 84.69 221 LEU A C 1
ATOM 1711 O O . LEU A 1 221 ? -9.506 -8.603 10.902 1.00 84.69 221 LEU A O 1
ATOM 1715 N N . ALA A 1 222 ? -10.297 -8.847 8.806 1.00 87.88 222 ALA A N 1
ATOM 1716 C CA . ALA A 1 222 ? -9.490 -10.024 8.497 1.00 87.88 222 ALA A CA 1
ATOM 1717 C C . ALA A 1 222 ? -7.993 -9.700 8.609 1.00 87.88 222 ALA A C 1
ATOM 1719 O O . ALA A 1 222 ? -7.261 -10.406 9.303 1.00 87.88 222 ALA A O 1
ATOM 1720 N N . LEU A 1 223 ? -7.562 -8.573 8.033 1.00 86.19 223 LEU A N 1
ATOM 1721 C CA . LEU A 1 223 ? -6.186 -8.095 8.131 1.00 86.19 223 LEU A CA 1
ATOM 1722 C C . LEU A 1 223 ? -5.766 -7.832 9.586 1.00 86.19 223 LEU A C 1
ATOM 1724 O O . LEU A 1 223 ? -4.710 -8.289 10.018 1.00 86.19 223 LEU A O 1
ATOM 1728 N N . GLY A 1 224 ? -6.601 -7.151 10.373 1.00 83.88 224 GLY A N 1
ATOM 1729 C CA . GLY A 1 224 ? -6.342 -6.911 11.793 1.00 83.88 224 GLY A CA 1
ATOM 1730 C C . GLY A 1 224 ? -6.196 -8.210 12.592 1.00 83.88 224 GLY A C 1
ATOM 1731 O O . GLY A 1 224 ? -5.348 -8.296 13.484 1.00 83.88 224 GLY A O 1
ATOM 1732 N N . THR A 1 225 ? -6.980 -9.237 12.256 1.00 84.25 225 THR A N 1
ATOM 1733 C CA . THR A 1 225 ? -6.916 -10.568 12.882 1.00 84.25 225 THR A CA 1
ATOM 1734 C C . THR A 1 225 ? -5.626 -11.298 12.497 1.00 84.25 225 THR A C 1
ATOM 1736 O O . THR A 1 225 ? -4.919 -11.811 13.370 1.00 84.25 225 THR A O 1
ATOM 1739 N N . GLU A 1 226 ? -5.271 -11.283 11.206 1.00 85.19 226 GLU A N 1
ATOM 1740 C CA . GLU A 1 226 ? -4.008 -11.819 10.682 1.00 85.19 226 GLU A CA 1
ATOM 1741 C C . GLU A 1 226 ? -2.800 -11.180 11.387 1.00 85.19 226 GLU A C 1
ATOM 1743 O O . GLU A 1 226 ? -1.871 -11.878 11.796 1.00 85.19 226 GLU A O 1
ATOM 1748 N N . MET A 1 227 ? -2.826 -9.860 11.590 1.00 82.25 227 MET A N 1
ATOM 1749 C CA . MET A 1 227 ? -1.737 -9.113 12.224 1.00 82.25 227 MET A CA 1
ATOM 1750 C C . MET A 1 227 ? -1.569 -9.431 13.717 1.00 82.25 227 MET A C 1
ATOM 1752 O O . MET A 1 227 ? -0.439 -9.450 14.213 1.00 82.25 227 MET A O 1
ATOM 1756 N N . ILE A 1 228 ? -2.655 -9.722 14.441 1.00 79.62 228 ILE A N 1
ATOM 1757 C CA . ILE A 1 228 ? -2.565 -10.198 15.831 1.00 79.62 228 ILE A CA 1
ATOM 1758 C C . ILE A 1 228 ? -1.976 -11.607 15.882 1.00 79.62 228 ILE A C 1
ATOM 1760 O O . ILE A 1 228 ? -1.042 -11.847 16.652 1.00 79.62 228 ILE A O 1
ATOM 1764 N N . GLY A 1 229 ? -2.494 -12.528 15.062 1.00 78.81 229 GLY A N 1
ATOM 1765 C CA . GLY A 1 229 ? -2.016 -13.914 15.019 1.00 78.81 229 GLY A CA 1
ATOM 1766 C C . GLY A 1 229 ? -0.572 -14.032 14.517 1.00 78.81 229 GLY A C 1
ATOM 1767 O O . GLY A 1 229 ? 0.175 -14.912 14.942 1.00 78.81 229 GLY A O 1
ATOM 1768 N N . GLY A 1 230 ? -0.156 -13.103 13.655 1.00 69.25 230 GLY A N 1
ATOM 1769 C CA . GLY A 1 230 ? 1.139 -13.076 12.987 1.00 69.25 230 GLY A CA 1
ATOM 1770 C C . GLY A 1 230 ? 2.304 -12.487 13.784 1.00 69.25 230 GLY A C 1
ATOM 1771 O O . GLY A 1 230 ? 3.398 -12.425 13.224 1.00 69.25 230 GLY A O 1
ATOM 1772 N N . ARG A 1 231 ? 2.134 -12.086 15.058 1.00 61.41 231 ARG A N 1
ATOM 1773 C CA . ARG A 1 231 ? 3.219 -11.495 15.885 1.00 61.41 231 ARG A CA 1
ATOM 1774 C C . ARG A 1 231 ? 4.454 -12.386 16.067 1.00 61.41 231 ARG A C 1
ATOM 1776 O O . ARG A 1 231 ? 5.477 -11.902 16.537 1.00 61.41 231 ARG A O 1
ATOM 1783 N N . LYS A 1 232 ? 4.386 -13.665 15.695 1.00 54.44 232 LYS A N 1
ATOM 1784 C CA . LYS A 1 232 ? 5.542 -14.564 15.628 1.00 54.44 232 LYS A CA 1
ATOM 1785 C C . LYS A 1 232 ? 5.976 -14.764 14.174 1.00 54.44 23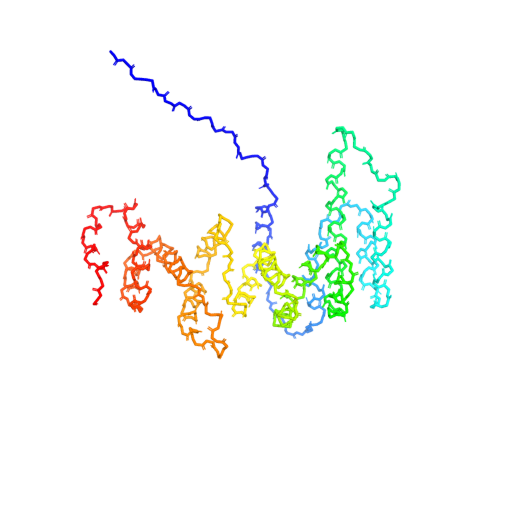2 LYS A C 1
ATOM 1787 O O . LYS A 1 232 ? 5.758 -15.831 13.611 1.00 54.44 232 LYS A O 1
ATOM 1792 N N . THR A 1 233 ? 6.569 -13.758 13.536 1.00 51.47 233 THR A N 1
ATOM 1793 C CA . THR A 1 233 ? 7.384 -14.041 12.341 1.00 51.47 233 THR A CA 1
ATOM 1794 C C . THR A 1 233 ? 8.686 -14.698 12.797 1.00 51.47 233 THR A C 1
ATOM 1796 O O . THR A 1 233 ? 9.270 -14.252 13.785 1.00 51.47 233 THR A O 1
ATOM 1799 N N . ALA A 1 234 ? 9.128 -15.745 12.095 1.00 42.25 234 ALA A N 1
ATOM 1800 C CA . ALA A 1 234 ? 10.314 -16.545 12.427 1.00 42.25 234 ALA A CA 1
ATOM 1801 C C . ALA A 1 234 ? 11.612 -15.720 12.558 1.00 42.25 234 ALA A C 1
ATOM 1803 O O . ALA A 1 234 ? 12.547 -16.152 13.226 1.00 42.25 234 ALA A O 1
ATOM 1804 N N . ASP A 1 235 ? 11.624 -14.508 12.000 1.00 51.34 235 ASP A N 1
ATOM 1805 C CA . ASP A 1 235 ? 12.814 -13.663 11.887 1.00 51.34 235 ASP A CA 1
ATOM 1806 C C . ASP A 1 235 ? 12.910 -12.589 12.989 1.00 51.34 235 ASP A C 1
ATOM 1808 O O . ASP A 1 235 ? 13.794 -11.742 12.948 1.00 51.34 235 ASP A O 1
ATOM 1812 N N . GLY A 1 236 ? 11.983 -12.564 13.957 1.00 56.81 236 GLY A N 1
ATOM 1813 C CA . GLY A 1 236 ? 12.039 -11.673 15.129 1.00 56.81 236 GLY A CA 1
ATOM 1814 C C . GLY A 1 236 ? 11.844 -10.164 14.884 1.00 56.81 236 GLY A C 1
ATOM 1815 O O . GLY A 1 236 ? 11.592 -9.447 15.848 1.00 56.81 236 GLY A O 1
ATOM 1816 N N . GLU A 1 237 ? 11.895 -9.672 13.639 1.00 56.09 237 GLU A N 1
ATOM 1817 C CA . GLU A 1 237 ? 11.995 -8.222 13.367 1.00 56.09 237 GLU A CA 1
ATOM 1818 C C . GLU A 1 237 ? 10.850 -7.575 12.560 1.00 56.09 237 GLU A C 1
ATOM 1820 O O . GLU A 1 237 ? 10.857 -6.359 12.390 1.00 56.09 237 GLU A O 1
ATOM 1825 N N . ASN A 1 238 ? 9.836 -8.309 12.086 1.00 59.03 238 ASN A N 1
ATOM 1826 C CA . ASN A 1 238 ? 8.839 -7.742 11.152 1.00 59.03 238 ASN A CA 1
ATOM 1827 C C . ASN A 1 238 ? 7.372 -7.903 11.598 1.00 59.03 238 ASN A C 1
ATOM 1829 O O . ASN A 1 238 ? 6.465 -8.003 10.770 1.00 59.03 238 ASN A O 1
ATOM 1833 N N . GLY A 1 239 ? 7.116 -7.931 12.908 1.00 63.69 239 GLY A N 1
ATOM 1834 C CA . GLY A 1 239 ? 5.759 -7.726 13.416 1.00 63.69 239 GLY A CA 1
ATOM 1835 C C . GLY A 1 239 ? 5.318 -6.268 13.221 1.00 63.69 239 GLY A C 1
ATOM 1836 O O . GLY A 1 239 ? 6.169 -5.375 13.232 1.00 63.69 239 GLY A O 1
ATOM 1837 N N . PRO A 1 240 ? 4.009 -5.993 13.080 1.00 66.44 240 PRO A N 1
ATOM 1838 C CA . PRO A 1 240 ? 3.533 -4.619 13.107 1.00 66.44 240 PRO A CA 1
ATOM 1839 C C . PRO A 1 240 ? 3.958 -3.951 14.414 1.00 66.44 240 PRO A C 1
ATOM 1841 O O . PRO A 1 240 ? 3.860 -4.549 15.491 1.00 66.44 240 PRO A O 1
ATOM 1844 N N . GLN A 1 241 ? 4.434 -2.712 14.321 1.00 74.31 241 GLN A N 1
ATOM 1845 C CA . GLN A 1 241 ? 4.773 -1.938 15.506 1.00 74.31 241 GLN A CA 1
ATOM 1846 C C . GLN A 1 241 ? 3.517 -1.778 16.376 1.00 74.31 241 GLN A C 1
ATOM 1848 O O . GLN A 1 241 ? 2.424 -1.620 15.824 1.00 74.31 241 GLN A O 1
ATOM 1853 N N . PRO A 1 242 ? 3.636 -1.784 17.717 1.00 76.81 242 PRO A N 1
ATOM 1854 C CA . PRO A 1 242 ? 2.483 -1.686 18.614 1.00 76.81 242 PRO A CA 1
ATOM 1855 C C . PRO A 1 242 ? 1.508 -0.556 18.244 1.00 76.81 242 PRO A C 1
ATOM 1857 O O . PRO A 1 242 ? 0.310 -0.794 18.137 1.00 76.81 242 PRO A O 1
ATOM 1860 N N . GLY A 1 243 ? 2.025 0.631 17.903 1.00 82.56 243 GLY A N 1
ATOM 1861 C CA . GLY A 1 243 ? 1.203 1.780 17.504 1.00 82.56 243 GLY A CA 1
ATOM 1862 C C . GLY A 1 243 ? 0.375 1.581 16.226 1.00 82.56 243 GLY A C 1
ATOM 1863 O O . GLY A 1 243 ? -0.629 2.260 16.036 1.00 82.56 243 GLY A O 1
ATOM 1864 N N . GLN A 1 244 ? 0.745 0.641 15.354 1.00 79.88 244 GLN A N 1
ATOM 1865 C CA . GLN A 1 244 ? -0.010 0.367 14.129 1.00 79.88 244 GLN A CA 1
ATOM 1866 C C . GLN A 1 244 ? -1.247 -0.473 14.386 1.00 79.88 244 GLN A C 1
ATOM 1868 O O . GLN A 1 244 ? -2.305 -0.202 13.828 1.00 79.88 244 GLN A O 1
ATOM 1873 N N . LEU A 1 245 ? -1.101 -1.508 15.217 1.00 84.62 245 LEU A N 1
ATOM 1874 C CA . LEU A 1 245 ? -2.249 -2.285 15.662 1.00 84.62 245 LEU A CA 1
ATOM 1875 C C . LEU A 1 245 ? -3.213 -1.362 16.398 1.00 84.62 245 LEU A C 1
ATOM 1877 O O . LEU A 1 245 ? -4.409 -1.395 16.130 1.00 84.62 245 LEU A O 1
ATOM 1881 N N . ASP A 1 246 ? -2.684 -0.474 17.235 1.00 89.56 246 ASP A N 1
ATOM 1882 C CA . ASP A 1 246 ? -3.489 0.517 17.930 1.00 89.56 246 ASP A CA 1
ATOM 1883 C C . ASP A 1 246 ? -4.273 1.406 16.957 1.00 89.56 246 ASP A C 1
ATOM 1885 O O . ASP A 1 246 ? -5.494 1.524 17.076 1.00 89.56 246 ASP A O 1
ATOM 1889 N N . PHE A 1 247 ? -3.600 1.970 15.951 1.00 88.62 247 PHE A N 1
ATOM 1890 C CA . PHE A 1 247 ? -4.245 2.775 14.915 1.00 88.62 247 PHE A CA 1
ATOM 1891 C C . PHE A 1 247 ? -5.317 1.987 14.148 1.00 88.62 247 PHE A C 1
ATOM 1893 O O . PHE A 1 247 ? -6.456 2.443 14.065 1.00 88.62 247 PHE A O 1
ATOM 1900 N N . LEU A 1 248 ? -4.988 0.798 13.632 1.00 87.75 248 LEU A N 1
ATOM 1901 C CA . LEU A 1 248 ? -5.906 -0.005 12.819 1.00 87.75 248 LEU A CA 1
ATOM 1902 C C . LEU A 1 248 ? -7.149 -0.431 13.603 1.00 87.75 248 LEU A C 1
ATOM 1904 O O . LEU A 1 248 ? -8.255 -0.355 13.075 1.00 87.75 248 LEU A O 1
ATOM 1908 N N . TYR A 1 249 ? -6.995 -0.841 14.864 1.00 92.00 249 TYR A N 1
ATOM 1909 C CA . TYR A 1 249 ? -8.133 -1.227 15.700 1.00 92.00 249 TYR A CA 1
ATOM 1910 C C . TYR A 1 249 ? -8.970 -0.019 16.124 1.00 92.00 249 TYR A C 1
ATOM 1912 O O . TYR A 1 249 ? -10.196 -0.121 16.157 1.00 92.00 249 TYR A O 1
ATOM 1920 N N . SER A 1 250 ? -8.339 1.127 16.395 1.00 94.00 250 SER A N 1
ATOM 1921 C CA . SER A 1 250 ? -9.056 2.385 16.634 1.00 94.00 250 SER A CA 1
ATOM 1922 C C . SER A 1 250 ? -9.866 2.804 15.406 1.00 94.00 250 SER A C 1
ATOM 1924 O O . SER A 1 250 ? -11.045 3.133 15.518 1.00 94.00 250 SER A O 1
ATOM 1926 N N . LEU A 1 251 ? -9.271 2.717 14.219 1.00 92.19 251 LEU A N 1
ATOM 1927 C CA . LEU A 1 251 ? -9.947 3.028 12.970 1.00 92.19 251 LEU A CA 1
ATOM 1928 C C . LEU A 1 251 ? -11.110 2.069 12.699 1.00 92.19 251 LEU A C 1
ATOM 1930 O O . LEU A 1 251 ? -12.224 2.519 12.449 1.00 92.19 251 LEU A O 1
ATOM 1934 N N . LEU A 1 252 ? -10.873 0.760 12.806 1.00 91.38 252 LEU A N 1
ATOM 1935 C CA . LEU A 1 252 ? -11.888 -0.266 12.576 1.00 91.38 252 LEU A CA 1
ATOM 1936 C C . LEU A 1 252 ? -13.055 -0.137 13.561 1.00 91.38 252 LEU A C 1
ATOM 1938 O O . LEU A 1 252 ? -14.210 -0.214 13.151 1.00 91.38 252 LEU A O 1
ATOM 1942 N N . GLY A 1 253 ? -12.767 0.126 14.839 1.00 94.38 253 GLY A N 1
ATOM 1943 C CA . GLY A 1 253 ? -13.791 0.418 15.839 1.00 94.38 253 GLY A CA 1
ATOM 1944 C C . GLY A 1 253 ? -14.631 1.640 15.469 1.00 94.38 253 GLY A C 1
ATOM 1945 O O . GLY A 1 253 ? -15.855 1.587 15.565 1.00 94.38 253 GLY A O 1
ATOM 1946 N N . GLY A 1 254 ? -13.996 2.711 14.983 1.00 94.38 254 GLY A N 1
ATOM 1947 C CA . GLY A 1 254 ? -14.704 3.888 14.479 1.00 94.38 254 GLY A CA 1
ATOM 1948 C C . GLY A 1 254 ? -15.602 3.555 13.285 1.00 94.38 254 GLY A C 1
ATOM 1949 O O . GLY A 1 254 ? -16.808 3.771 13.333 1.00 94.38 254 GLY A O 1
ATOM 1950 N N . THR A 1 255 ? -15.048 2.927 12.249 1.00 92.12 255 THR A N 1
ATOM 1951 C CA . THR A 1 255 ? -15.796 2.548 11.042 1.00 92.12 255 THR A CA 1
ATOM 1952 C C . THR A 1 255 ? -16.971 1.613 11.335 1.00 92.12 255 THR A C 1
ATOM 1954 O O . THR A 1 255 ? -18.047 1.770 10.759 1.00 92.12 255 THR A O 1
ATOM 1957 N N . LEU A 1 256 ? -16.794 0.630 12.223 1.00 93.06 256 LEU A N 1
ATOM 1958 C CA . LEU A 1 256 ? -17.892 -0.238 12.647 1.00 93.06 256 LEU A CA 1
ATOM 1959 C C . LEU A 1 256 ? -18.932 0.554 13.445 1.00 93.06 256 LEU A C 1
ATOM 1961 O O . LEU A 1 256 ? -20.125 0.364 13.222 1.00 93.06 256 LEU A O 1
ATOM 1965 N N . GLY A 1 257 ? -18.495 1.461 14.325 1.00 94.81 257 GLY A N 1
ATOM 1966 C CA . GLY A 1 257 ? -19.373 2.312 15.129 1.00 94.81 257 GLY A CA 1
ATOM 1967 C C . GLY A 1 257 ? -20.252 3.242 14.291 1.00 94.81 257 GLY A C 1
ATOM 1968 O O . GLY A 1 257 ? -21.415 3.442 14.631 1.00 94.81 257 GLY A O 1
ATOM 1969 N N . GLU A 1 258 ? -19.730 3.756 13.174 1.00 94.06 258 GLU A N 1
ATOM 1970 C CA . GLU A 1 258 ? -20.493 4.565 12.211 1.00 94.06 258 GLU A CA 1
ATOM 1971 C C . GLU A 1 258 ? -21.605 3.765 11.516 1.00 94.06 258 GLU A C 1
ATOM 1973 O O . GLU A 1 258 ? -22.636 4.330 11.152 1.00 94.06 258 GLU A O 1
ATOM 1978 N N . LYS A 1 259 ? -21.411 2.451 11.329 1.00 91.88 259 LYS A N 1
ATOM 1979 C CA . LYS A 1 259 ? -22.377 1.564 10.661 1.00 91.88 259 LYS A CA 1
ATOM 1980 C C . LYS A 1 259 ? -23.399 0.972 11.632 1.00 91.88 259 LYS A C 1
ATOM 1982 O O . LYS A 1 259 ? -24.587 0.942 11.325 1.00 91.88 259 LYS A O 1
ATOM 1987 N N . ASP A 1 260 ? -22.934 0.458 12.767 1.00 94.88 260 ASP A N 1
ATOM 1988 C CA . ASP A 1 260 ? -23.745 -0.219 13.780 1.00 94.88 260 ASP A CA 1
ATOM 1989 C C . ASP A 1 260 ? -23.030 -0.162 15.141 1.00 94.88 260 ASP A C 1
ATOM 1991 O O . ASP A 1 260 ? -22.158 -0.978 15.454 1.00 94.88 260 ASP A O 1
ATOM 1995 N N . MET A 1 261 ? -23.400 0.831 15.952 1.00 96.50 261 MET A N 1
ATOM 1996 C CA . MET A 1 261 ? -22.768 1.115 17.244 1.00 96.50 261 MET A CA 1
ATOM 1997 C C . MET A 1 261 ? -22.796 -0.077 18.210 1.00 96.50 261 MET A C 1
ATOM 1999 O O . MET A 1 261 ? -21.795 -0.368 18.868 1.00 96.50 261 MET A O 1
ATOM 2003 N N . ASP A 1 262 ? -23.923 -0.784 18.305 1.00 95.81 262 ASP A N 1
ATOM 2004 C CA . ASP A 1 262 ? -24.080 -1.864 19.280 1.00 95.81 262 ASP A CA 1
ATOM 2005 C C . ASP A 1 262 ? -23.246 -3.087 18.874 1.00 95.81 262 ASP A C 1
ATOM 2007 O O . ASP A 1 262 ? -22.559 -3.677 19.718 1.00 95.81 262 ASP A O 1
ATOM 2011 N N . LYS A 1 263 ? -23.211 -3.420 17.573 1.00 93.38 263 LYS A N 1
ATOM 2012 C CA . LYS A 1 263 ? -22.301 -4.455 17.058 1.00 93.38 263 LYS A CA 1
ATOM 2013 C C . LYS A 1 263 ? -20.838 -4.064 17.221 1.00 93.38 263 LYS A C 1
ATOM 2015 O O . LYS A 1 263 ? -20.034 -4.915 17.592 1.00 93.38 263 LYS A O 1
ATOM 2020 N N . ALA A 1 264 ? -20.488 -2.801 16.989 1.00 95.12 264 ALA A N 1
ATOM 2021 C CA . ALA A 1 264 ? -19.121 -2.320 17.152 1.00 95.12 264 ALA A CA 1
ATOM 2022 C C . ALA A 1 264 ? -18.649 -2.423 18.611 1.00 95.12 264 ALA A C 1
ATOM 2024 O O . ALA A 1 264 ? -17.541 -2.890 18.872 1.00 95.12 264 ALA A O 1
ATOM 2025 N N . LEU A 1 265 ? -19.506 -2.064 19.576 1.00 96.56 265 LEU A N 1
ATOM 2026 C CA . LEU A 1 265 ? -19.231 -2.240 21.005 1.00 96.56 265 LEU A CA 1
ATOM 2027 C C . LEU A 1 265 ? -19.081 -3.716 21.387 1.00 96.56 265 LEU A C 1
ATOM 2029 O O . LEU A 1 265 ? -18.187 -4.046 22.168 1.00 96.56 265 LEU A O 1
ATOM 2033 N N . ALA A 1 266 ? -19.947 -4.596 20.874 1.00 95.25 266 ALA A N 1
ATOM 2034 C CA . ALA A 1 266 ? -19.846 -6.036 21.112 1.00 95.25 266 ALA A CA 1
ATOM 2035 C C . ALA A 1 266 ? -18.520 -6.590 20.568 1.00 95.25 266 ALA A C 1
ATOM 2037 O O . ALA A 1 266 ? -17.739 -7.167 21.324 1.00 95.25 266 ALA A O 1
ATOM 2038 N N . TRP A 1 267 ? -18.212 -6.288 19.305 1.00 94.25 267 TRP A N 1
ATOM 2039 C CA . TRP A 1 267 ? -16.958 -6.658 18.655 1.00 94.25 267 TRP A CA 1
ATOM 2040 C C . TRP A 1 267 ? -15.735 -6.165 19.436 1.00 94.25 267 TRP A C 1
ATOM 2042 O O . TRP A 1 267 ? -14.828 -6.947 19.723 1.00 94.25 267 TRP A O 1
ATOM 2052 N N . ALA A 1 268 ? -15.711 -4.888 19.833 1.00 95.44 268 ALA A N 1
ATOM 2053 C CA . ALA A 1 268 ? -14.580 -4.298 20.542 1.00 95.44 268 ALA A CA 1
ATOM 2054 C C . ALA A 1 268 ? -14.325 -4.974 21.902 1.00 95.44 268 ALA A C 1
ATOM 2056 O O . ALA A 1 268 ? -13.172 -5.151 22.291 1.00 95.44 268 ALA A O 1
ATOM 2057 N N . LYS A 1 269 ? -15.380 -5.395 22.618 1.00 95.62 269 LYS A N 1
ATOM 2058 C CA . LYS A 1 269 ? -15.276 -6.105 23.911 1.00 95.62 269 LYS A CA 1
ATOM 2059 C C . LYS A 1 269 ? -14.680 -7.508 23.788 1.00 95.62 269 LYS A C 1
ATOM 2061 O O . LYS A 1 269 ? -14.046 -7.973 24.741 1.00 95.62 269 LYS A O 1
ATOM 2066 N N . GLU A 1 270 ? -14.900 -8.159 22.651 1.00 94.31 270 GLU A N 1
ATOM 2067 C CA . GLU A 1 270 ? -14.410 -9.508 22.347 1.00 94.31 270 GLU A CA 1
ATOM 2068 C C . GLU A 1 270 ? -12.950 -9.521 21.880 1.00 94.31 270 GLU A C 1
ATOM 2070 O O . GLU A 1 270 ? -12.329 -10.583 21.838 1.00 94.31 270 GLU A O 1
ATOM 2075 N N . GLN A 1 271 ? -12.369 -8.355 21.574 1.00 92.25 271 GLN A N 1
ATOM 2076 C CA . GLN A 1 271 ? -10.984 -8.284 21.123 1.00 92.25 271 GLN A CA 1
ATOM 2077 C C . GLN A 1 271 ? -9.983 -8.690 22.221 1.00 92.25 271 GLN A C 1
ATOM 2079 O O . GLN A 1 271 ? -10.234 -8.467 23.413 1.00 92.25 271 GLN A O 1
ATOM 2084 N N . PRO A 1 272 ? -8.807 -9.232 21.840 1.00 90.38 272 PRO A N 1
ATOM 2085 C CA . PRO A 1 272 ? -7.729 -9.521 22.780 1.00 90.38 272 PRO A CA 1
ATOM 2086 C C . PRO A 1 272 ? -7.317 -8.277 23.570 1.00 90.38 272 PRO A C 1
ATOM 2088 O O . PRO A 1 272 ? -7.269 -7.177 23.018 1.00 90.38 272 PRO A O 1
ATOM 2091 N N . ASP A 1 273 ? -6.918 -8.448 24.834 1.00 90.19 273 ASP A N 1
ATOM 2092 C CA . ASP A 1 273 ? -6.568 -7.320 25.714 1.00 90.19 273 ASP A CA 1
ATOM 2093 C C . ASP A 1 273 ? -5.507 -6.388 25.126 1.00 90.19 273 ASP A C 1
ATOM 2095 O O . ASP A 1 273 ? -5.563 -5.181 25.337 1.00 90.19 273 ASP A O 1
ATOM 2099 N N . THR A 1 274 ? -4.603 -6.929 24.305 1.00 87.94 274 THR A N 1
ATOM 2100 C CA . THR A 1 274 ? -3.554 -6.145 23.640 1.00 87.94 274 THR A CA 1
ATOM 2101 C C . THR A 1 274 ? -4.060 -5.101 22.641 1.00 87.94 274 THR A C 1
ATOM 2103 O O . THR A 1 274 ? -3.288 -4.225 22.284 1.00 87.94 274 THR A O 1
ATOM 2106 N N . VAL A 1 275 ? -5.305 -5.200 22.163 1.00 91.31 275 VAL A N 1
ATOM 2107 C CA . VAL A 1 275 ? -5.900 -4.264 21.183 1.00 91.31 275 VAL A CA 1
ATOM 2108 C C . VAL A 1 275 ? -7.290 -3.768 21.593 1.00 91.31 275 VAL A C 1
ATOM 2110 O O . VAL A 1 275 ? -7.792 -2.792 21.035 1.00 91.31 275 VAL A O 1
ATOM 2113 N N . ARG A 1 276 ? -7.920 -4.405 22.591 1.00 94.38 276 ARG A N 1
ATOM 2114 C CA . ARG A 1 276 ? -9.274 -4.097 23.071 1.00 94.38 276 ARG A CA 1
ATOM 2115 C C . ARG A 1 276 ? -9.450 -2.630 23.440 1.00 94.38 276 ARG A C 1
ATOM 2117 O O . ARG A 1 276 ? -10.447 -2.025 23.059 1.00 94.38 276 ARG A O 1
ATOM 2124 N N . GLY A 1 277 ? -8.484 -2.045 24.148 1.00 94.94 277 GLY A N 1
ATOM 2125 C CA . GLY A 1 277 ? -8.541 -0.629 24.525 1.00 94.94 277 GLY A CA 1
ATOM 2126 C C . GLY A 1 277 ? -8.620 0.303 23.313 1.00 94.94 277 GLY A C 1
ATOM 2127 O O . GLY A 1 277 ? -9.358 1.285 23.333 1.00 94.94 277 GLY A O 1
ATOM 2128 N N . GLN A 1 278 ? -7.926 -0.038 22.229 1.00 94.75 278 GLN A N 1
ATOM 2129 C CA . GLN A 1 278 ? -7.871 0.774 21.014 1.00 94.75 278 GLN A CA 1
ATOM 2130 C C . GLN A 1 278 ? -9.123 0.603 20.165 1.00 94.75 278 GLN A C 1
ATOM 2132 O O . GLN A 1 278 ? -9.706 1.601 19.743 1.00 94.75 278 GLN A O 1
ATOM 2137 N N . ALA A 1 279 ? -9.599 -0.637 20.027 1.00 95.44 279 ALA A N 1
ATOM 2138 C CA . ALA A 1 279 ? -10.902 -0.941 19.444 1.00 95.44 279 ALA A CA 1
ATOM 2139 C C . ALA A 1 279 ? -12.018 -0.140 20.131 1.00 95.44 279 ALA A C 1
ATOM 2141 O O . ALA A 1 279 ? -12.755 0.595 19.475 1.00 95.44 279 ALA A O 1
ATOM 2142 N N . LEU A 1 280 ? -12.089 -0.207 21.467 1.00 97.19 280 LEU A N 1
ATOM 2143 C CA . LEU A 1 280 ? -13.063 0.549 22.259 1.00 97.19 280 LEU A CA 1
ATOM 2144 C C . LEU A 1 280 ? -12.886 2.058 22.095 1.00 97.19 280 LEU A C 1
ATOM 2146 O O . LEU A 1 280 ? -13.875 2.763 21.945 1.00 97.19 280 LEU A O 1
ATOM 2150 N N . THR A 1 281 ? -11.651 2.560 22.077 1.00 96.19 281 THR A N 1
ATOM 2151 C CA . THR A 1 281 ? -11.381 3.989 21.858 1.00 96.19 281 THR A CA 1
ATOM 2152 C C . THR A 1 281 ? -11.954 4.466 20.523 1.00 96.19 281 THR A C 1
ATOM 2154 O O . THR A 1 281 ? -12.566 5.530 20.473 1.00 96.19 281 THR A O 1
ATOM 2157 N N . GLY A 1 282 ? -11.802 3.677 19.457 1.00 95.94 282 GLY A N 1
ATOM 2158 C CA . GLY A 1 282 ? -12.404 3.947 18.152 1.00 95.94 282 GLY A CA 1
ATOM 2159 C C . GLY A 1 282 ? -13.924 4.072 18.207 1.00 95.94 282 GLY A C 1
ATOM 2160 O O . GLY A 1 282 ? -14.486 5.096 17.818 1.00 95.94 282 GLY A O 1
ATOM 2161 N N . VAL A 1 283 ? -14.580 3.053 18.767 1.00 97.62 283 VAL A N 1
ATOM 2162 C CA . VAL A 1 283 ? -16.045 3.005 18.907 1.00 97.62 283 VAL A CA 1
ATOM 2163 C C . VAL A 1 283 ? -16.561 4.167 19.763 1.00 97.62 283 VAL A C 1
ATOM 2165 O O . VAL A 1 283 ? -17.512 4.854 19.392 1.00 97.62 283 VAL A O 1
ATOM 2168 N N . LEU A 1 284 ? -15.910 4.433 20.899 1.00 97.12 284 LEU A N 1
ATOM 2169 C CA . LEU A 1 284 ? -16.327 5.474 21.836 1.00 97.12 284 LEU A CA 1
ATOM 2170 C C . LEU A 1 284 ? -16.124 6.888 21.289 1.00 97.12 284 LEU A C 1
ATOM 2172 O O . LEU A 1 284 ? -16.883 7.774 21.668 1.00 97.12 284 LEU A O 1
ATOM 2176 N N . LYS A 1 285 ? -15.160 7.117 20.386 1.00 96.75 285 LYS A N 1
ATOM 2177 C CA . LYS A 1 285 ? -15.037 8.402 19.676 1.00 96.75 285 LYS A CA 1
ATOM 2178 C C . LYS A 1 285 ? -16.265 8.682 18.815 1.00 96.75 285 LYS A C 1
ATOM 2180 O O . LYS A 1 285 ? -16.781 9.797 18.850 1.00 96.75 285 LYS A O 1
ATOM 2185 N N . VAL A 1 286 ? -16.753 7.677 18.087 1.00 97.00 286 VAL A N 1
ATOM 2186 C CA . VAL A 1 286 ? -17.983 7.813 17.294 1.00 97.00 286 VAL A CA 1
ATOM 2187 C C . VAL A 1 286 ? -19.178 8.014 18.216 1.00 97.00 286 VAL A C 1
ATOM 2189 O O . VAL A 1 286 ? -19.948 8.945 18.006 1.00 97.00 286 VAL A O 1
ATOM 2192 N N . LEU A 1 287 ? -19.278 7.235 19.300 1.00 97.25 287 LEU A N 1
ATOM 2193 C CA . LEU A 1 287 ? -20.352 7.395 20.280 1.00 97.25 287 LEU A CA 1
ATOM 2194 C C . LEU A 1 287 ? -20.362 8.797 20.899 1.00 97.25 287 LEU A C 1
ATOM 2196 O O . LEU A 1 287 ? -21.422 9.397 21.016 1.00 97.25 287 LEU A O 1
ATOM 2200 N N . ALA A 1 288 ? -19.196 9.341 21.251 1.00 96.94 288 ALA A N 1
ATOM 2201 C CA . ALA A 1 288 ? -19.068 10.698 21.774 1.00 96.94 288 ALA A CA 1
ATOM 2202 C C . ALA A 1 288 ? -19.590 11.750 20.785 1.00 96.94 288 ALA A C 1
ATOM 2204 O O . ALA A 1 288 ? -20.185 12.742 21.197 1.00 96.94 288 ALA A O 1
ATOM 2205 N N . ALA A 1 289 ? -19.358 11.536 19.488 1.00 96.88 289 ALA A N 1
ATOM 2206 C CA . ALA A 1 289 ? -19.789 12.447 18.437 1.00 96.88 289 ALA A CA 1
ATOM 2207 C C . ALA A 1 289 ? -21.293 12.338 18.138 1.00 96.88 289 ALA A C 1
ATOM 2209 O O . ALA A 1 289 ? -21.921 13.347 17.822 1.00 96.88 289 ALA A O 1
ATOM 2210 N N . THR A 1 290 ? -21.876 11.138 18.230 1.00 97.56 290 THR A N 1
ATOM 2211 C CA . THR A 1 290 ? -23.268 10.886 17.819 1.00 97.56 290 THR A CA 1
ATOM 2212 C C . THR A 1 290 ? -24.272 10.831 18.973 1.00 97.56 290 THR A C 1
ATOM 2214 O O . THR A 1 290 ? -25.448 11.101 18.751 1.00 97.56 290 THR A O 1
ATOM 2217 N N . ALA A 1 291 ? -23.842 10.443 20.176 1.00 96.94 291 ALA A N 1
ATOM 2218 C CA . ALA A 1 291 ? -24.674 10.249 21.371 1.00 96.94 291 ALA A CA 1
ATOM 2219 C C . ALA A 1 291 ? -23.840 10.424 22.667 1.00 96.94 291 ALA A C 1
ATOM 2221 O O . ALA A 1 291 ? -23.598 9.452 23.397 1.00 96.94 291 ALA A O 1
ATOM 2222 N N . PRO A 1 292 ? -23.337 11.643 22.947 1.00 96.94 292 PRO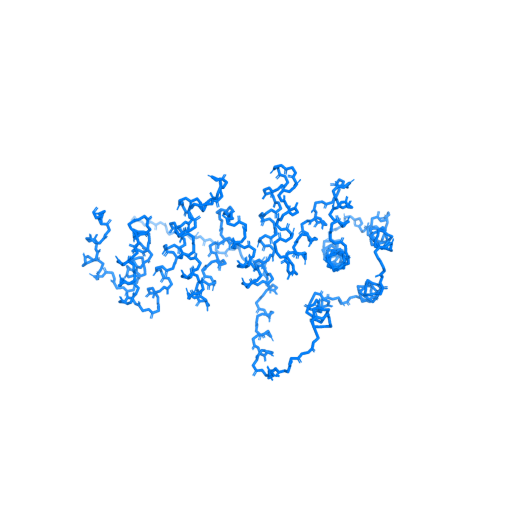 A N 1
ATOM 2223 C CA . PRO A 1 292 ? -22.399 11.903 24.042 1.00 96.94 292 PRO A CA 1
ATOM 2224 C C . PRO A 1 292 ? -22.929 11.505 25.425 1.00 96.94 292 PRO A C 1
ATOM 2226 O O . PRO A 1 292 ? -22.150 11.097 26.282 1.00 96.94 292 PRO A O 1
ATOM 2229 N N . GLU A 1 293 ? -24.238 11.572 25.657 1.00 96.56 293 GLU A N 1
ATOM 2230 C CA . GLU A 1 293 ? -24.872 11.180 26.918 1.00 96.56 293 GLU A CA 1
ATOM 2231 C C . GLU A 1 293 ? -24.702 9.689 27.243 1.00 96.56 293 GLU A C 1
ATOM 2233 O O . GLU A 1 293 ? -24.616 9.325 28.415 1.00 96.56 293 GLU A O 1
ATOM 2238 N N . ARG A 1 294 ? -24.567 8.833 26.220 1.00 95.94 294 ARG A N 1
ATOM 2239 C CA . ARG A 1 294 ? -24.378 7.381 26.380 1.00 95.94 294 ARG A CA 1
ATOM 2240 C C . ARG A 1 294 ? -22.940 6.994 26.721 1.00 95.94 294 ARG A C 1
ATOM 2242 O O . ARG A 1 294 ? -22.677 5.838 27.042 1.00 95.94 294 ARG A O 1
ATOM 2249 N N . ILE A 1 295 ? -21.978 7.918 26.642 1.00 95.88 295 ILE A N 1
ATOM 2250 C CA . ILE A 1 295 ? -20.562 7.568 26.824 1.00 95.88 295 ILE A CA 1
ATOM 2251 C C . ILE A 1 295 ? -20.262 7.088 28.247 1.00 95.88 295 ILE A C 1
ATOM 2253 O O . ILE A 1 295 ? -19.451 6.179 28.433 1.00 95.88 295 ILE A O 1
ATOM 2257 N N . VAL A 1 296 ? -20.938 7.668 29.245 1.00 95.81 296 VAL A N 1
ATOM 2258 C CA . VAL A 1 296 ? -20.712 7.389 30.672 1.00 95.81 296 VAL A CA 1
ATOM 2259 C C . VAL A 1 296 ? -20.980 5.918 30.992 1.00 95.81 296 VAL A C 1
ATOM 2261 O O . VAL A 1 296 ? -20.218 5.315 31.750 1.00 95.81 296 VAL A O 1
ATOM 2264 N N . ASP A 1 297 ? -21.967 5.313 30.326 1.00 95.88 297 ASP A N 1
ATOM 2265 C CA . ASP A 1 297 ? -22.340 3.900 30.481 1.00 95.88 297 ASP A CA 1
ATOM 2266 C C . ASP A 1 297 ? -21.229 2.938 30.027 1.00 95.88 297 ASP A C 1
ATOM 2268 O O . ASP A 1 297 ? -21.210 1.758 30.393 1.00 95.88 297 ASP A O 1
ATOM 2272 N N . HIS A 1 298 ? -20.274 3.435 29.237 1.00 95.50 298 HIS A N 1
ATOM 2273 C CA . HIS A 1 298 ? -19.242 2.630 28.597 1.00 95.50 298 HIS A CA 1
ATOM 2274 C C . HIS A 1 298 ? -17.810 2.983 29.019 1.00 95.50 298 HIS A C 1
ATOM 2276 O O . HIS A 1 298 ? -16.896 2.215 28.719 1.00 95.50 298 HIS A O 1
ATOM 2282 N N . LEU A 1 299 ? -17.586 4.067 29.774 1.00 92.94 299 LEU A N 1
ATOM 2283 C CA . LEU A 1 299 ? -16.245 4.451 30.251 1.00 92.94 299 LEU A CA 1
ATOM 2284 C C . LEU A 1 299 ? -15.573 3.364 31.102 1.00 92.94 299 LEU A C 1
ATOM 2286 O O . LEU A 1 299 ? -14.350 3.225 31.091 1.00 92.94 299 LEU A O 1
ATOM 2290 N N . SER A 1 300 ? -16.361 2.561 31.819 1.00 94.81 300 SER A N 1
ATOM 2291 C CA . SER A 1 300 ? -15.854 1.434 32.609 1.00 94.81 300 SER A CA 1
ATOM 2292 C C . SER A 1 300 ? -15.152 0.370 31.755 1.00 94.81 300 SER A C 1
ATOM 2294 O O . SER A 1 300 ? -14.266 -0.316 32.264 1.00 94.81 300 SER A O 1
ATOM 2296 N N . LEU A 1 301 ? -15.484 0.271 30.460 1.00 92.56 301 LEU A N 1
ATOM 2297 C CA . LEU A 1 301 ? -14.905 -0.699 29.525 1.00 92.56 301 LEU A CA 1
ATOM 2298 C C . LEU A 1 301 ? -13.444 -0.395 29.168 1.00 92.56 301 LEU A C 1
ATOM 2300 O O . LEU A 1 301 ? -12.732 -1.305 28.749 1.00 92.56 301 LEU A O 1
ATOM 2304 N N . LEU A 1 302 ? -12.998 0.856 29.337 1.00 91.12 302 LEU A N 1
ATOM 2305 C CA . LEU A 1 302 ? -11.620 1.275 29.055 1.00 91.12 302 LEU A CA 1
ATOM 2306 C C . LEU A 1 302 ? -10.620 0.830 30.129 1.00 91.12 302 LEU A C 1
ATOM 2308 O O . LEU A 1 302 ? -9.412 0.943 29.928 1.00 91.12 302 LEU A O 1
ATOM 2312 N N . LYS A 1 303 ? -11.095 0.325 31.273 1.00 90.69 303 LYS A N 1
ATOM 2313 C CA . LYS A 1 303 ? -10.206 -0.206 32.306 1.00 90.69 303 LYS A CA 1
ATOM 2314 C C . LYS A 1 303 ? -9.537 -1.500 31.803 1.00 90.69 303 LYS A C 1
ATOM 2316 O O . LYS A 1 303 ? -10.218 -2.334 31.191 1.00 90.69 303 LYS A O 1
ATOM 2321 N N . PRO A 1 304 ? -8.227 -1.693 32.061 1.00 85.44 304 PRO A N 1
ATOM 2322 C CA . PRO A 1 304 ? -7.575 -2.983 31.847 1.00 85.44 304 PRO A CA 1
ATOM 2323 C C . PRO A 1 304 ? -8.367 -4.095 32.552 1.00 85.44 304 PRO A C 1
ATOM 2325 O O . PRO A 1 304 ? -8.947 -3.844 33.611 1.00 85.44 304 PRO A O 1
ATOM 2328 N N . LYS A 1 305 ? -8.447 -5.279 31.929 1.00 78.25 305 LYS A N 1
ATOM 2329 C CA . LYS A 1 305 ? -9.047 -6.466 32.566 1.00 78.25 305 LYS A CA 1
ATOM 2330 C C . LYS A 1 305 ? -8.111 -6.994 33.646 1.00 78.25 305 LYS A C 1
ATOM 2332 O O . LYS A 1 305 ? -6.884 -6.820 33.475 1.00 78.25 305 LYS A O 1
#

Foldseek 3Di:
DDDDDDDDDPDPDDDDDDQPVVVVVVVVVPPDDDDDDDDPPVVVVVVCCVLLPPCPDPVLVVLLVDLVPDAPVCLVVSVVVLCCVQVDPVNDDDDPVCPVVVVVNVVSSLSSLLSSLLSCLVHPLPVQLVVLVVDPPSLSSNLSNLLSNLLPPLQVSLVVLVPDDPVSSVVSLQSSLLVVLSVHDPSNVSNCLNQLDDRPDDPSVVVSLLVCCLVPLPVLVVVLVCLVVPCDDVVNPRRRDLVVNLVSLLSSLQNVLVVPLVVLLVVLLPDDLSRSLSSLNNSLVNCCVPPVVCSVVCPVSNDRD